Protein AF-A0A4Y1ZCK0-F1 (afdb_monomer)

pLDDT: mean 94.61, std 8.89, range [33.47, 98.81]

Foldseek 3Di:
DAAPDVQFDFDADPDDFPDVVLSVLLRVVRVVVSVVQVVVQVVQQVVQVVVVDPPFPDGWGKHWDKDWPDDPPQKTKIKIWIWTDNGDDGIFTDIAIWIARSHRSDTDFLCVLQVDPVLQVLQLVVVLVVLVVCVVVVNFVWPSVQRPGDDRHDWHWGDDPFAIWTWAAAPRTGHCVNGIDIHDDGCVSRPDPPD

Structure (mmCIF, N/CA/C/O backbone):
data_AF-A0A4Y1ZCK0-F1
#
_entry.id   AF-A0A4Y1ZCK0-F1
#
loop_
_atom_site.group_PDB
_atom_site.id
_atom_site.type_symbol
_atom_site.label_atom_id
_atom_site.label_alt_id
_atom_site.label_comp_id
_atom_site.label_asym_id
_atom_site.label_entity_id
_atom_site.label_seq_id
_atom_site.pdbx_PDB_ins_code
_atom_site.Cartn_x
_atom_site.Cartn_y
_atom_site.Cartn_z
_atom_site.occupancy
_atom_site.B_iso_or_equiv
_atom_site.auth_seq_id
_atom_site.auth_comp_id
_atom_site.auth_asym_id
_atom_site.auth_atom_id
_atom_site.pdbx_PDB_model_num
ATOM 1 N N . MET A 1 1 ? -10.866 10.833 -11.215 1.00 92.50 1 MET A N 1
ATOM 2 C CA . MET A 1 1 ? -9.424 10.632 -11.478 1.00 92.50 1 MET A CA 1
ATOM 3 C C . MET A 1 1 ? -8.838 11.905 -12.059 1.00 92.50 1 MET A C 1
ATOM 5 O O . MET A 1 1 ? -9.484 12.505 -12.908 1.00 92.50 1 MET A O 1
ATOM 9 N N . GLN A 1 2 ? -7.655 12.320 -11.611 1.00 94.88 2 GLN A N 1
ATOM 10 C CA . GLN A 1 2 ? -6.857 13.370 -12.248 1.00 94.88 2 GLN A CA 1
ATOM 11 C C . GLN A 1 2 ? -5.593 12.756 -12.852 1.00 94.88 2 GLN A C 1
ATOM 13 O O . GLN A 1 2 ? -5.026 11.818 -12.293 1.00 94.88 2 GLN A O 1
ATOM 18 N N . ARG A 1 3 ? -5.172 13.275 -14.007 1.00 96.88 3 ARG A N 1
ATOM 19 C CA . ARG A 1 3 ? -3.957 12.847 -14.706 1.00 96.88 3 ARG A CA 1
ATOM 20 C C . ARG A 1 3 ? -2.849 13.856 -14.452 1.00 96.88 3 ARG A C 1
ATOM 22 O O . ARG A 1 3 ? -3.061 15.044 -14.677 1.00 96.88 3 ARG A O 1
ATOM 29 N N . LEU A 1 4 ? -1.690 13.377 -14.006 1.00 96.00 4 LEU A N 1
ATOM 30 C CA . LEU A 1 4 ? -0.503 14.210 -13.811 1.00 96.00 4 LEU A CA 1
ATOM 31 C C . LEU A 1 4 ? 0.441 14.130 -15.020 1.00 96.00 4 LEU A C 1
ATOM 33 O O . LEU A 1 4 ? 1.003 15.142 -15.431 1.00 96.00 4 LEU A O 1
ATOM 37 N N . SER A 1 5 ? 0.574 12.941 -15.609 1.00 96.12 5 SER A N 1
ATOM 38 C CA . SER A 1 5 ? 1.283 12.679 -16.868 1.00 96.12 5 SER A CA 1
ATOM 39 C C . SER A 1 5 ? 0.794 11.362 -17.487 1.00 96.12 5 SER A C 1
ATOM 41 O O . SER A 1 5 ? -0.153 10.734 -17.000 1.00 96.12 5 SER A O 1
ATOM 43 N N . GLU A 1 6 ? 1.389 10.939 -18.601 1.00 94.75 6 GLU A N 1
ATOM 44 C CA . GLU A 1 6 ? 1.179 9.584 -19.116 1.00 94.75 6 GLU A CA 1
ATOM 45 C C . GLU A 1 6 ? 1.573 8.539 -18.058 1.00 94.75 6 GLU A C 1
ATOM 47 O O . GLU A 1 6 ? 2.522 8.761 -17.314 1.00 94.75 6 GLU A O 1
ATOM 52 N N . GLY A 1 7 ? 0.772 7.475 -17.914 1.00 95.25 7 GLY A N 1
ATOM 53 C CA . GLY A 1 7 ? 0.971 6.430 -16.898 1.00 95.25 7 GLY A CA 1
ATOM 54 C C . GLY A 1 7 ? 0.803 6.847 -15.427 1.00 95.25 7 GLY A C 1
ATOM 55 O O . GLY A 1 7 ? 0.930 6.006 -14.543 1.00 95.25 7 GLY A O 1
ATOM 56 N N . ILE A 1 8 ? 0.500 8.121 -15.135 1.00 97.94 8 ILE A N 1
ATOM 57 C CA . ILE A 1 8 ? 0.467 8.642 -13.759 1.00 97.94 8 ILE A CA 1
ATOM 58 C C . ILE A 1 8 ? -0.838 9.393 -13.506 1.00 97.94 8 ILE A C 1
ATOM 60 O O . ILE A 1 8 ? -1.060 10.519 -13.973 1.00 97.94 8 ILE A O 1
ATOM 64 N N . THR A 1 9 ? -1.711 8.761 -12.724 1.00 97.94 9 THR A N 1
ATOM 65 C CA . THR A 1 9 ? -2.999 9.318 -12.302 1.00 97.94 9 THR A CA 1
ATOM 66 C C . THR A 1 9 ? -3.177 9.191 -10.795 1.00 97.94 9 THR A C 1
ATOM 68 O O . THR A 1 9 ? -2.500 8.403 -10.144 1.00 97.94 9 THR A O 1
ATOM 71 N N . TYR A 1 10 ? -4.088 9.974 -10.224 1.00 97.94 10 TYR A N 1
ATOM 72 C CA . TYR A 1 10 ? -4.472 9.854 -8.819 1.00 97.94 10 TYR A CA 1
ATOM 73 C C . TYR A 1 10 ? -5.969 10.140 -8.623 1.00 97.94 10 TYR A C 1
ATOM 75 O O . TYR A 1 10 ? -6.583 10.880 -9.408 1.00 97.94 10 TYR A O 1
ATOM 83 N N . PRO A 1 11 ? -6.603 9.537 -7.604 1.00 97.19 11 PRO A N 1
ATOM 84 C CA . PRO A 1 11 ? -7.990 9.802 -7.275 1.00 97.19 11 PRO A CA 1
ATOM 85 C C . PRO A 1 11 ? -8.130 11.162 -6.596 1.00 97.19 11 PRO A C 1
ATOM 87 O O . PRO A 1 11 ? -7.219 11.655 -5.936 1.00 97.19 11 PRO A O 1
ATOM 90 N N . VAL A 1 12 ? -9.305 11.760 -6.768 1.00 97.00 12 VAL A N 1
ATOM 91 C CA . VAL A 1 12 ? -9.684 13.017 -6.124 1.00 97.00 12 VAL A CA 1
ATOM 92 C C . VAL A 1 12 ? -11.084 12.844 -5.573 1.00 97.00 12 VAL A C 1
ATOM 94 O O . VAL A 1 12 ? -11.997 12.474 -6.311 1.00 97.00 12 VAL A O 1
ATOM 97 N N . ILE A 1 13 ? -11.232 13.105 -4.283 1.00 95.25 13 ILE A N 1
ATOM 98 C CA . ILE A 1 13 ? -12.511 13.156 -3.590 1.00 95.25 13 ILE A CA 1
ATOM 99 C C . ILE A 1 13 ? -13.210 14.442 -4.021 1.00 95.25 13 ILE A C 1
ATOM 101 O O . ILE A 1 13 ? -12.674 15.532 -3.821 1.00 95.25 13 ILE A O 1
ATOM 105 N N . GLN A 1 14 ? -14.380 14.295 -4.643 1.00 92.56 14 GLN A N 1
ATOM 106 C CA . GLN A 1 14 ? -15.207 15.403 -5.138 1.00 92.56 14 GLN A CA 1
ATOM 107 C C . GLN A 1 14 ? -16.501 15.584 -4.332 1.00 92.56 14 GLN A C 1
ATOM 109 O O . GLN A 1 14 ? -17.168 16.604 -4.470 1.00 92.56 14 GLN A O 1
ATOM 114 N N . SER A 1 15 ? -16.877 14.592 -3.523 1.00 91.38 15 SER A N 1
ATOM 115 C CA . SER A 1 15 ? -18.106 14.571 -2.728 1.00 91.38 15 SER A CA 1
ATOM 116 C C . SER A 1 15 ? -18.005 13.527 -1.607 1.00 91.38 15 SER A C 1
ATOM 118 O O . SER A 1 15 ? -17.048 12.752 -1.558 1.00 91.38 15 SER A O 1
ATOM 120 N N . GLY A 1 16 ? -18.986 13.507 -0.698 1.00 88.38 16 GLY A N 1
ATOM 121 C CA . GLY A 1 16 ? -19.077 12.520 0.390 1.00 88.38 16 GLY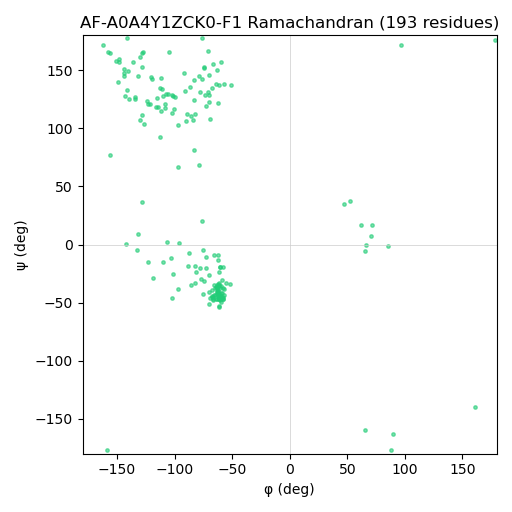 A CA 1
ATOM 122 C C . GLY A 1 16 ? -18.274 12.859 1.653 1.00 88.38 16 GLY A C 1
ATOM 123 O O . GLY A 1 16 ? -18.338 12.112 2.623 1.00 88.38 16 GLY A O 1
ATOM 124 N N . ILE A 1 17 ? -17.556 13.985 1.660 1.00 92.31 17 ILE A N 1
ATOM 125 C CA . ILE A 1 17 ? -16.939 14.584 2.848 1.00 92.31 17 ILE A CA 1
ATOM 126 C C . ILE A 1 17 ? -17.481 16.010 2.960 1.00 92.31 17 ILE A C 1
ATOM 128 O O . ILE A 1 17 ? -17.337 16.784 2.018 1.00 92.31 17 ILE A O 1
ATOM 132 N N . GLU A 1 18 ? -18.133 16.334 4.079 1.00 89.88 18 GLU A N 1
ATOM 133 C CA . GLU A 1 18 ? -18.758 17.650 4.294 1.00 89.88 18 GLU A CA 1
ATOM 134 C C . GLU A 1 18 ? -17.719 18.763 4.480 1.00 89.88 18 GLU A C 1
ATOM 136 O O . GLU A 1 18 ? -17.868 19.856 3.936 1.00 89.88 18 GLU A O 1
ATOM 141 N N . ASP A 1 19 ? -16.644 18.478 5.221 1.00 94.75 19 ASP A N 1
ATOM 142 C CA . ASP A 1 19 ? -15.548 19.421 5.423 1.00 94.75 19 ASP A CA 1
ATOM 143 C C . ASP A 1 19 ? -14.551 19.360 4.257 1.00 94.75 19 ASP A C 1
ATOM 145 O O . ASP A 1 19 ? -13.746 18.429 4.119 1.00 94.75 19 ASP A O 1
ATOM 149 N N . GLN A 1 20 ? -14.571 20.402 3.427 1.00 95.00 20 GLN A N 1
ATOM 150 C CA . GLN A 1 20 ? -13.677 20.522 2.280 1.00 95.00 20 GLN A CA 1
ATOM 151 C C . GLN A 1 20 ? -12.192 20.506 2.678 1.00 95.00 20 GLN A C 1
ATOM 153 O O . GLN A 1 20 ? -11.367 20.001 1.917 1.00 95.00 20 GLN A O 1
ATOM 158 N N . GLN A 1 21 ? -11.819 20.989 3.868 1.00 96.75 21 GLN A N 1
ATOM 159 C CA . GLN A 1 21 ? -10.423 20.970 4.316 1.00 96.75 21 GLN A CA 1
ATOM 160 C C . GLN A 1 21 ? -9.916 19.540 4.519 1.00 96.75 21 GLN A C 1
ATOM 162 O O . GLN A 1 21 ? -8.754 19.245 4.214 1.00 96.75 21 GLN A O 1
ATOM 167 N N . ILE A 1 22 ? -10.793 18.646 4.983 1.00 97.38 22 ILE A N 1
ATOM 168 C CA . ILE A 1 22 ? -10.505 17.219 5.146 1.00 97.38 22 ILE A CA 1
ATOM 169 C C . ILE A 1 22 ? -10.362 16.548 3.781 1.00 97.38 22 ILE A C 1
ATOM 171 O O . ILE A 1 22 ? -9.382 15.832 3.549 1.00 97.38 22 ILE A O 1
ATOM 175 N N . ALA A 1 23 ? -11.287 16.819 2.854 1.00 97.44 23 ALA A N 1
ATOM 176 C CA . ALA A 1 23 ? -11.195 16.316 1.485 1.00 97.44 23 ALA A CA 1
ATOM 177 C C . ALA A 1 23 ? -9.885 16.769 0.816 1.00 97.44 23 ALA A C 1
ATOM 179 O O . ALA A 1 23 ? -9.144 15.951 0.265 1.00 97.44 23 ALA A O 1
ATOM 180 N N . ASP A 1 24 ? -9.538 18.050 0.942 1.00 97.69 24 ASP A N 1
ATOM 181 C CA . ASP A 1 24 ? -8.306 18.617 0.398 1.00 97.69 24 ASP A CA 1
ATOM 182 C C . ASP A 1 24 ? -7.057 18.013 1.051 1.00 97.69 24 ASP A C 1
ATOM 184 O O . ASP A 1 24 ? -6.052 17.784 0.375 1.00 97.69 24 ASP A O 1
ATOM 188 N N . GLN A 1 25 ? -7.091 17.721 2.354 1.00 97.94 25 GLN A N 1
ATOM 189 C CA . GLN A 1 25 ? -6.002 17.034 3.049 1.00 97.94 25 GLN A CA 1
ATOM 190 C C . GLN A 1 25 ? -5.743 15.644 2.471 1.00 97.94 25 GLN A C 1
ATOM 192 O O . GLN A 1 25 ? -4.587 15.321 2.185 1.00 97.94 25 GLN A O 1
ATOM 197 N N . ILE A 1 26 ? -6.788 14.841 2.276 1.00 98.44 26 ILE A N 1
ATOM 198 C CA . ILE A 1 26 ? -6.660 13.494 1.711 1.00 98.44 26 ILE A CA 1
ATOM 199 C C . ILE A 1 26 ? -6.196 13.578 0.247 1.00 98.44 26 ILE A C 1
ATOM 201 O O . ILE A 1 26 ? -5.223 12.924 -0.133 1.00 98.44 26 ILE A O 1
ATOM 205 N N . ASN A 1 27 ? -6.795 14.468 -0.549 1.00 98.38 27 ASN A N 1
ATOM 206 C CA . ASN A 1 27 ? -6.414 14.701 -1.945 1.00 98.38 27 ASN A CA 1
ATOM 207 C C . ASN A 1 27 ? -4.942 15.119 -2.089 1.00 98.38 27 ASN A C 1
ATOM 209 O O . ASN A 1 27 ? -4.257 14.676 -3.014 1.00 98.38 27 ASN A O 1
ATOM 213 N N . ARG A 1 28 ? -4.410 15.922 -1.155 1.00 98.44 28 ARG A N 1
ATOM 214 C CA . ARG A 1 28 ? -2.980 16.273 -1.122 1.00 98.44 28 ARG A CA 1
ATOM 215 C C . ARG A 1 28 ? -2.082 15.052 -0.928 1.00 98.44 28 ARG A C 1
ATOM 217 O O . ARG A 1 28 ? -0.985 15.045 -1.478 1.00 98.44 28 ARG A O 1
ATOM 224 N N . VAL A 1 29 ? -2.503 14.038 -0.169 1.00 98.69 29 VAL A N 1
ATOM 225 C CA . VAL A 1 29 ? -1.718 12.801 -0.002 1.00 98.69 29 VAL A CA 1
ATOM 226 C C . VAL A 1 29 ? -1.646 12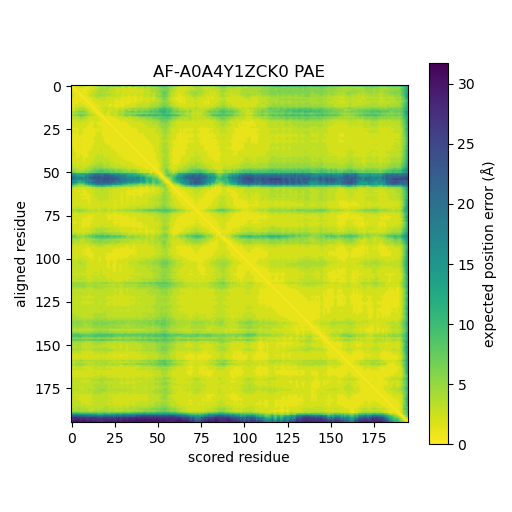.032 -1.319 1.00 98.69 29 VAL A C 1
ATOM 228 O O . VAL A 1 29 ? -0.551 11.669 -1.744 1.00 98.69 29 VAL A O 1
ATOM 231 N N . PHE A 1 30 ? -2.781 11.858 -1.998 1.00 98.69 30 PHE A N 1
ATOM 232 C CA . PHE A 1 30 ? -2.859 11.168 -3.290 1.00 98.69 30 PHE A CA 1
ATOM 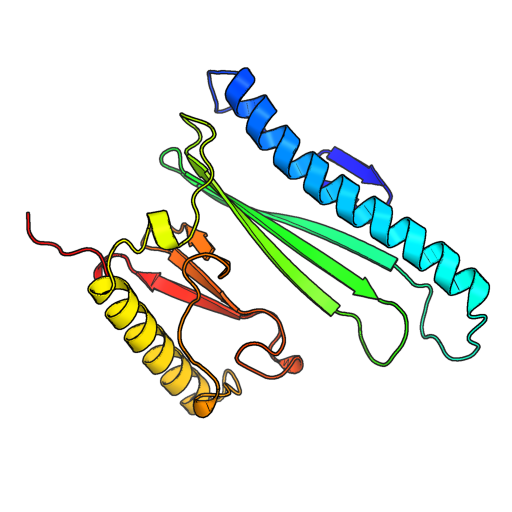233 C C . PHE A 1 30 ? -2.047 11.871 -4.374 1.00 98.69 30 PHE A C 1
ATOM 235 O O . PHE A 1 30 ? -1.262 11.242 -5.083 1.00 98.69 30 PHE A O 1
ATOM 242 N N . ARG A 1 31 ? -2.168 13.197 -4.449 1.00 98.62 31 ARG A N 1
ATOM 243 C CA . ARG A 1 31 ? -1.383 14.007 -5.376 1.00 98.62 31 ARG A CA 1
ATOM 244 C C . ARG A 1 31 ? 0.118 13.891 -5.106 1.00 98.62 31 ARG A C 1
ATOM 246 O O . ARG A 1 31 ? 0.874 13.665 -6.043 1.00 98.62 31 ARG A O 1
ATOM 253 N N . LYS A 1 32 ? 0.552 13.993 -3.844 1.00 98.75 32 LYS A N 1
ATOM 254 C CA . LYS A 1 32 ? 1.974 13.866 -3.474 1.00 98.75 32 LYS A CA 1
ATOM 255 C C . LYS A 1 32 ? 2.554 12.499 -3.825 1.00 98.75 32 LYS A C 1
ATOM 257 O O . LYS A 1 32 ? 3.721 12.419 -4.196 1.00 98.75 32 LYS A O 1
ATOM 262 N N . HIS A 1 33 ? 1.762 11.435 -3.698 1.00 98.75 33 HIS A N 1
ATOM 263 C CA . HIS A 1 33 ? 2.170 10.106 -4.137 1.00 98.75 33 HIS A CA 1
ATOM 264 C C . HIS A 1 33 ? 2.441 10.097 -5.652 1.00 98.75 33 HIS A C 1
ATOM 266 O O . HIS A 1 33 ? 3.553 9.787 -6.071 1.00 98.75 33 HIS A O 1
ATOM 272 N N . ALA A 1 34 ? 1.481 10.550 -6.465 1.00 98.62 34 ALA A N 1
ATOM 273 C CA . ALA A 1 34 ? 1.649 10.633 -7.918 1.00 98.62 34 ALA A CA 1
ATOM 274 C C . ALA A 1 34 ? 2.799 11.564 -8.352 1.00 98.62 34 ALA A C 1
ATOM 276 O O . ALA A 1 34 ? 3.525 11.254 -9.293 1.00 98.62 34 ALA A O 1
ATOM 277 N N . GLU A 1 35 ? 3.014 12.684 -7.655 1.00 98.69 35 GLU A N 1
ATOM 278 C CA . GLU A 1 35 ? 4.152 13.585 -7.897 1.00 98.69 35 GLU A CA 1
ATOM 279 C C . GLU A 1 35 ? 5.500 12.902 -7.626 1.00 98.69 35 GLU A C 1
ATOM 281 O O . GLU A 1 35 ? 6.458 13.129 -8.366 1.00 98.69 35 GLU A O 1
ATOM 286 N N . LYS A 1 36 ? 5.579 12.036 -6.606 1.00 98.69 36 LYS A N 1
ATOM 287 C CA . LYS A 1 36 ? 6.782 11.241 -6.328 1.00 98.69 36 LYS A CA 1
ATOM 288 C C . LYS A 1 36 ? 7.072 10.270 -7.473 1.00 98.69 36 LYS A C 1
ATOM 290 O O . LYS A 1 36 ? 8.206 10.233 -7.938 1.00 98.69 36 LYS A O 1
ATOM 295 N N . VAL A 1 37 ? 6.061 9.543 -7.948 1.00 98.56 37 VAL A N 1
ATOM 296 C CA . VAL A 1 37 ? 6.210 8.604 -9.073 1.00 98.56 37 VAL A CA 1
ATOM 297 C C . VAL A 1 37 ? 6.618 9.344 -10.346 1.00 98.56 37 VAL A C 1
ATOM 299 O O . VAL A 1 37 ? 7.546 8.916 -11.024 1.00 98.56 37 VAL A O 1
ATOM 302 N N . LYS A 1 38 ? 6.029 10.517 -10.619 1.00 98.44 38 LYS A N 1
ATOM 303 C CA . LYS A 1 38 ? 6.417 11.361 -11.763 1.00 98.44 38 LYS A CA 1
ATOM 304 C C . LYS A 1 38 ? 7.881 11.772 -11.710 1.00 98.44 38 LYS A C 1
ATOM 306 O O . LYS A 1 38 ? 8.559 11.745 -12.730 1.00 98.44 38 LYS A O 1
ATOM 311 N N . LYS A 1 39 ? 8.376 12.140 -10.528 1.00 98.44 39 LYS A N 1
ATOM 312 C CA . LYS A 1 39 ? 9.790 12.471 -10.354 1.00 98.44 39 LYS A CA 1
ATOM 313 C C . LYS A 1 39 ? 10.686 11.266 -10.666 1.00 98.44 39 LYS A C 1
ATOM 315 O O . LYS A 1 39 ? 11.680 11.425 -11.366 1.00 98.44 39 LYS A O 1
ATOM 320 N N . THR A 1 40 ? 10.324 10.078 -10.184 1.00 98.25 40 THR A N 1
ATOM 321 C CA . THR A 1 40 ? 11.060 8.838 -10.476 1.00 98.25 40 THR A CA 1
ATOM 322 C C . THR A 1 40 ? 11.038 8.493 -11.968 1.00 98.25 40 THR A C 1
ATOM 324 O O . THR A 1 40 ? 12.074 8.146 -12.523 1.00 98.25 40 THR A O 1
ATOM 327 N N . ASP A 1 41 ? 9.904 8.664 -12.647 1.00 98.12 41 ASP A N 1
ATOM 328 C CA . ASP A 1 41 ? 9.786 8.453 -14.096 1.00 98.12 41 ASP A CA 1
ATOM 329 C C . ASP A 1 41 ? 10.707 9.391 -14.898 1.00 98.12 41 ASP A C 1
ATOM 331 O O . ASP A 1 41 ? 11.415 8.965 -15.811 1.00 98.12 41 ASP A O 1
ATOM 335 N N . GLU A 1 42 ? 10.767 10.671 -14.518 1.00 97.38 42 GLU A N 1
ATOM 336 C CA . GLU A 1 42 ? 11.686 11.647 -15.117 1.00 97.38 42 GLU A CA 1
ATOM 337 C C . GLU A 1 42 ? 13.164 11.285 -14.883 1.00 97.38 42 GLU A C 1
ATOM 339 O O . GLU A 1 42 ? 13.999 11.494 -15.767 1.00 97.38 42 GLU A O 1
ATOM 344 N N . GLU A 1 43 ? 13.505 10.752 -13.707 1.00 97.19 43 GLU A N 1
ATOM 345 C CA . GLU A 1 43 ? 14.853 10.265 -13.384 1.00 97.19 43 GLU A CA 1
ATOM 346 C C . GLU A 1 43 ? 15.219 9.041 -14.241 1.00 97.19 43 GLU A C 1
ATOM 348 O O . GLU A 1 43 ? 16.307 8.992 -14.817 1.00 97.19 43 GLU A O 1
ATOM 353 N N . TYR A 1 44 ? 14.296 8.094 -14.405 1.00 95.75 44 TYR A N 1
ATOM 354 C CA . TYR A 1 44 ? 14.499 6.892 -15.212 1.00 95.75 44 TYR A CA 1
ATOM 355 C C . TYR A 1 44 ? 14.632 7.181 -16.703 1.00 95.75 44 TYR A C 1
ATOM 357 O O . TYR A 1 44 ? 15.502 6.606 -17.355 1.00 95.75 44 TYR A O 1
ATOM 365 N N . LYS A 1 45 ? 13.852 8.116 -17.246 1.00 93.81 45 LYS A N 1
ATOM 366 C CA . LYS A 1 45 ? 13.987 8.538 -18.648 1.00 93.81 45 LYS A CA 1
ATOM 367 C C . LYS A 1 45 ? 15.365 9.134 -18.939 1.00 93.81 45 LYS A C 1
ATOM 369 O O . LYS A 1 45 ? 15.986 8.766 -19.930 1.00 93.81 45 LYS A O 1
ATOM 374 N N . LYS A 1 46 ? 15.890 9.970 -18.035 1.00 94.25 46 LYS A N 1
ATOM 375 C CA . LYS A 1 46 ? 17.262 10.503 -18.142 1.00 94.25 46 LYS A CA 1
ATOM 376 C C . LYS A 1 46 ? 18.317 9.402 -18.057 1.00 94.25 46 LYS A C 1
ATOM 378 O O . LYS A 1 46 ? 19.298 9.440 -18.792 1.00 94.25 46 LYS A O 1
ATOM 383 N N . GLN A 1 47 ? 18.118 8.426 -17.170 1.00 92.50 47 GLN A N 1
ATOM 384 C CA . GLN A 1 47 ? 19.024 7.285 -17.055 1.00 92.50 47 GLN A CA 1
ATOM 385 C C . GLN A 1 47 ? 19.037 6.451 -18.343 1.00 92.50 47 GLN A C 1
ATOM 387 O O . GLN A 1 47 ? 20.105 6.089 -18.822 1.00 92.50 47 GLN A O 1
ATOM 392 N N . TYR A 1 48 ? 17.872 6.200 -18.942 1.00 91.38 48 TYR A N 1
ATOM 393 C CA . TYR A 1 48 ? 17.757 5.440 -20.186 1.00 91.38 48 TYR A CA 1
ATOM 394 C C . TYR A 1 48 ? 18.528 6.086 -21.349 1.00 91.38 48 TYR A C 1
ATOM 396 O O . TYR A 1 48 ? 19.229 5.396 -22.089 1.00 91.38 48 TYR A O 1
ATOM 404 N N . GLU A 1 49 ? 18.451 7.415 -21.481 1.00 89.38 49 GLU A N 1
ATOM 405 C CA . GLU A 1 49 ? 19.228 8.176 -22.473 1.00 89.38 49 GLU A CA 1
ATOM 406 C C . GLU A 1 49 ? 20.746 8.044 -22.255 1.00 89.38 49 GLU A C 1
ATOM 408 O O . GLU A 1 49 ? 21.513 8.013 -23.220 1.00 89.38 49 GLU A O 1
ATOM 413 N N . HIS A 1 50 ? 21.183 7.953 -20.994 1.00 88.75 50 HIS A N 1
ATOM 414 C CA . HIS A 1 50 ? 22.590 7.784 -20.634 1.00 88.75 50 HIS A CA 1
ATOM 415 C C . HIS A 1 50 ? 23.103 6.359 -20.879 1.00 88.75 50 HIS A C 1
ATOM 417 O O . HIS A 1 50 ? 24.205 6.195 -21.400 1.00 88.75 50 HIS A O 1
ATOM 423 N N . ASP A 1 51 ? 22.315 5.342 -20.526 1.00 87.81 51 ASP A N 1
ATOM 424 C CA . ASP A 1 51 ? 22.757 3.945 -20.527 1.00 87.81 51 ASP A CA 1
ATOM 425 C C . ASP A 1 51 ? 22.981 3.377 -21.940 1.00 87.81 51 ASP A C 1
ATOM 427 O O . ASP A 1 51 ? 23.773 2.450 -22.104 1.00 87.81 51 ASP A O 1
ATOM 431 N N . GLN A 1 52 ? 22.292 3.910 -22.961 1.00 76.69 52 GLN A N 1
ATOM 432 C CA . GLN A 1 52 ? 22.416 3.508 -24.376 1.00 76.69 52 GLN A CA 1
ATOM 433 C C . GLN A 1 52 ? 22.385 1.979 -24.607 1.00 76.69 52 GLN A C 1
ATOM 435 O O . GLN A 1 52 ? 23.067 1.445 -25.486 1.00 76.69 52 GLN A O 1
ATOM 440 N N . LEU A 1 53 ? 21.600 1.244 -23.811 1.00 73.69 53 LEU A N 1
ATOM 441 C CA . LEU A 1 53 ? 21.564 -0.218 -23.865 1.00 73.69 53 LEU A CA 1
ATOM 442 C C . LEU A 1 53 ? 20.904 -0.716 -25.153 1.00 73.69 53 LEU 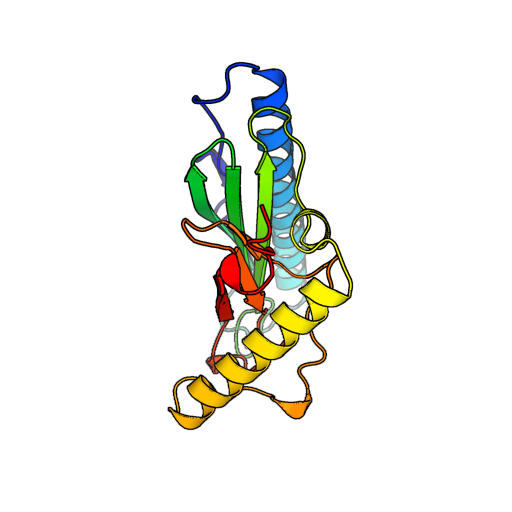A C 1
ATOM 444 O O . LEU A 1 53 ? 19.729 -0.463 -25.408 1.00 73.69 53 LEU A O 1
ATOM 448 N N . ILE A 1 54 ? 21.641 -1.527 -25.913 1.00 66.19 54 ILE A N 1
ATOM 449 C CA . ILE A 1 54 ? 21.158 -2.188 -27.138 1.00 66.19 54 ILE A CA 1
ATOM 450 C C . ILE A 1 54 ? 20.178 -3.338 -26.811 1.00 66.19 54 ILE A C 1
ATOM 452 O O . ILE A 1 54 ? 19.397 -3.755 -27.662 1.00 66.19 54 ILE A O 1
ATOM 456 N N . SER A 1 55 ? 20.201 -3.859 -25.578 1.00 66.69 55 SER A N 1
ATOM 457 C CA . SER A 1 55 ? 19.480 -5.071 -25.157 1.00 66.69 55 SER A CA 1
ATOM 458 C C . SER A 1 55 ? 18.253 -4.833 -24.268 1.00 66.69 55 SER A C 1
ATOM 460 O O . SER A 1 55 ? 17.635 -5.802 -23.824 1.00 66.69 55 SER A O 1
ATOM 462 N N . ALA A 1 56 ? 17.883 -3.584 -23.975 1.00 65.56 56 ALA A N 1
ATOM 463 C CA . ALA A 1 56 ? 16.685 -3.316 -23.184 1.00 65.56 56 ALA A CA 1
ATOM 464 C C . ALA A 1 56 ? 15.421 -3.623 -24.006 1.00 65.56 56 ALA A C 1
ATOM 466 O O . ALA A 1 56 ? 15.274 -3.143 -25.127 1.00 65.56 56 ALA A O 1
ATOM 467 N N . ALA A 1 57 ? 14.476 -4.378 -23.434 1.00 69.94 57 ALA A N 1
ATOM 468 C CA . ALA A 1 57 ? 13.211 -4.718 -24.101 1.00 69.94 57 ALA A CA 1
ATOM 469 C C . ALA A 1 57 ? 12.285 -3.505 -24.362 1.00 69.94 57 ALA A C 1
ATOM 471 O O . ALA A 1 57 ? 11.280 -3.633 -25.057 1.00 69.94 57 ALA A O 1
ATOM 472 N N . GLY A 1 58 ? 12.611 -2.333 -23.808 1.00 80.00 58 GLY A N 1
ATOM 473 C CA . GLY A 1 58 ? 11.846 -1.095 -23.931 1.00 80.00 58 GLY A CA 1
ATOM 474 C C . GLY A 1 58 ? 12.483 0.049 -23.132 1.00 80.00 58 GLY A C 1
ATOM 475 O O . GLY A 1 58 ? 13.480 -0.181 -22.436 1.00 80.00 58 GLY A O 1
ATOM 476 N N . PRO A 1 59 ? 11.933 1.272 -23.228 1.00 88.38 59 PRO A N 1
ATOM 477 C CA . PRO A 1 59 ? 12.401 2.417 -22.453 1.00 88.38 59 PRO A CA 1
ATOM 478 C C . PRO A 1 59 ? 12.135 2.223 -20.960 1.00 88.38 59 PRO A C 1
ATOM 480 O O . PRO A 1 59 ? 11.211 1.505 -20.572 1.00 88.38 59 PRO A O 1
ATOM 483 N N . TYR A 1 60 ? 12.926 2.889 -20.120 1.00 94.06 60 TYR A N 1
ATOM 484 C CA . TYR A 1 60 ? 12.650 2.903 -18.687 1.00 94.06 60 TYR A CA 1
ATOM 485 C C . TYR A 1 60 ? 11.397 3.734 -18.388 1.00 94.06 60 TYR A C 1
ATOM 487 O O . TYR A 1 60 ? 11.143 4.741 -19.055 1.00 94.06 60 TYR A O 1
ATOM 495 N N . TYR A 1 61 ? 10.629 3.328 -17.379 1.00 96.19 61 TYR A N 1
ATOM 496 C CA . TYR A 1 61 ? 9.425 4.038 -16.950 1.00 96.19 61 TYR A CA 1
ATOM 497 C C . TYR A 1 61 ? 9.141 3.840 -15.461 1.00 96.19 61 TYR A C 1
ATOM 499 O O . TYR A 1 61 ? 9.562 2.848 -14.857 1.00 96.19 61 TYR A O 1
ATOM 507 N N . ALA A 1 62 ? 8.374 4.766 -14.888 1.00 98.25 62 ALA A N 1
ATOM 508 C CA . ALA A 1 62 ? 7.670 4.564 -13.627 1.00 98.25 62 ALA A CA 1
ATOM 509 C C . ALA A 1 62 ? 6.224 5.073 -13.731 1.00 98.25 62 ALA A C 1
ATOM 511 O O . ALA A 1 62 ? 5.972 6.218 -14.101 1.00 98.25 62 ALA A O 1
ATOM 512 N N . HIS A 1 63 ? 5.266 4.223 -13.385 1.00 98.25 63 HIS A N 1
ATOM 513 C CA . HIS A 1 63 ? 3.831 4.478 -13.457 1.00 98.25 63 HIS A CA 1
ATOM 514 C C . HIS A 1 63 ? 3.167 4.187 -12.111 1.00 98.25 63 HIS A C 1
ATOM 516 O O . HIS A 1 63 ? 3.758 3.557 -11.238 1.00 98.25 63 HIS A O 1
ATOM 522 N N . THR A 1 64 ? 1.927 4.646 -11.939 1.00 98.44 64 THR A N 1
ATOM 523 C CA . THR A 1 64 ? 1.125 4.301 -10.759 1.00 98.44 64 THR A CA 1
ATOM 524 C C . THR A 1 64 ? -0.331 4.071 -11.134 1.00 98.44 64 THR A C 1
ATOM 526 O O . THR A 1 64 ? -0.944 4.862 -11.866 1.00 98.44 64 THR A O 1
ATOM 529 N N . LEU A 1 65 ? -0.880 2.969 -10.631 1.00 97.38 65 LEU A N 1
ATOM 530 C CA . LEU A 1 65 ? -2.235 2.498 -10.877 1.00 97.38 65 LEU A CA 1
ATOM 531 C C . LEU A 1 65 ? -3.047 2.587 -9.581 1.00 97.38 65 LEU A C 1
ATOM 533 O O . LEU A 1 65 ? -3.032 1.667 -8.760 1.00 97.38 65 LEU A O 1
ATOM 537 N N . PRO A 1 66 ? -3.754 3.704 -9.359 1.00 98.00 66 PRO A N 1
ATOM 538 C CA . PRO A 1 66 ? -4.574 3.859 -8.173 1.00 98.00 66 PRO A CA 1
ATOM 539 C C . PRO A 1 66 ? -5.914 3.124 -8.278 1.00 98.00 66 PRO A C 1
ATOM 541 O O . PRO A 1 66 ? -6.571 3.129 -9.322 1.00 98.00 66 PRO A O 1
ATOM 544 N N . SER A 1 67 ? -6.390 2.595 -7.153 1.00 97.88 67 SER A N 1
ATOM 545 C CA . SER A 1 67 ? -7.718 1.993 -7.024 1.00 97.88 67 SER A CA 1
ATOM 546 C C . SER A 1 67 ? -8.336 2.277 -5.652 1.00 97.88 67 SER A C 1
ATOM 548 O O . SER A 1 67 ? -7.643 2.420 -4.646 1.00 97.88 67 SER A O 1
ATOM 550 N N . VAL A 1 68 ? -9.664 2.396 -5.596 1.00 97.88 68 VAL A N 1
ATOM 551 C CA . VAL A 1 68 ? -10.394 2.478 -4.322 1.00 97.88 68 VAL A CA 1
ATOM 552 C C . VAL A 1 68 ? -10.737 1.054 -3.902 1.00 97.88 68 VAL A C 1
ATOM 554 O O . VAL A 1 68 ? -11.549 0.407 -4.559 1.00 97.88 68 VAL A O 1
ATOM 557 N N . LEU A 1 69 ? -10.120 0.577 -2.822 1.00 98.00 69 LEU A N 1
ATOM 558 C CA . LEU A 1 69 ? -10.342 -0.770 -2.289 1.00 98.00 69 LEU A CA 1
ATOM 559 C C . LEU A 1 69 ? -11.543 -0.818 -1.339 1.00 98.00 69 LEU A C 1
ATOM 561 O O . LEU A 1 69 ? -12.278 -1.801 -1.310 1.00 98.00 69 LEU A O 1
ATOM 565 N N . PHE A 1 70 ? -11.766 0.256 -0.575 1.00 98.31 70 PHE A N 1
ATOM 566 C CA . PHE A 1 70 ? -12.858 0.340 0.393 1.00 98.31 70 PHE A CA 1
ATOM 567 C C . PHE A 1 70 ? -13.348 1.775 0.555 1.00 98.31 70 PHE A C 1
ATOM 569 O O . PHE A 1 70 ? -12.536 2.697 0.591 1.00 98.31 70 PHE A O 1
ATOM 576 N N . ASN A 1 71 ? -14.663 1.970 0.658 1.00 97.12 71 ASN A N 1
ATOM 577 C CA . ASN A 1 71 ? -15.283 3.277 0.889 1.00 97.12 71 ASN A CA 1
ATOM 578 C C . ASN A 1 71 ? -16.673 3.108 1.527 1.00 97.12 71 ASN A C 1
ATOM 580 O O . ASN A 1 71 ? -17.693 3.172 0.837 1.00 97.12 71 ASN A O 1
ATOM 584 N N . LYS A 1 72 ? -16.715 2.818 2.829 1.00 96.12 72 LYS A N 1
ATOM 585 C CA . LYS A 1 72 ? -17.949 2.656 3.618 1.00 96.12 72 LYS A CA 1
ATOM 586 C C . LYS A 1 72 ? -17.701 3.096 5.058 1.00 96.12 72 LYS A C 1
ATOM 588 O O . LYS A 1 72 ? -16.564 3.095 5.508 1.00 96.12 72 LYS A O 1
ATOM 593 N N . GLU A 1 73 ? -18.761 3.464 5.779 1.00 93.00 73 GLU A N 1
ATOM 594 C CA . GLU A 1 73 ? -18.708 3.745 7.230 1.00 93.00 73 GLU A CA 1
ATOM 595 C C . GLU A 1 73 ? -17.628 4.761 7.646 1.00 93.00 73 GLU A C 1
ATOM 597 O O . GLU A 1 73 ? -16.995 4.647 8.692 1.00 93.00 73 GLU A O 1
ATOM 602 N N . CYS A 1 74 ? -17.417 5.783 6.815 1.00 95.12 74 CYS A N 1
ATOM 603 C CA . CYS A 1 74 ? -16.361 6.784 6.993 1.00 95.12 74 CYS A CA 1
ATOM 604 C C . CYS A 1 74 ? -14.922 6.233 6.956 1.00 95.12 74 CYS A C 1
ATOM 606 O O . CYS A 1 74 ? -13.989 6.917 7.374 1.00 95.12 74 CYS A O 1
ATOM 608 N N . LEU A 1 75 ? -14.723 5.017 6.449 1.00 97.44 75 LEU A N 1
ATOM 609 C CA . LEU A 1 75 ? -13.419 4.423 6.193 1.00 97.44 75 LEU A CA 1
ATOM 610 C C . LEU A 1 75 ? -13.161 4.386 4.690 1.00 97.44 75 LEU A C 1
ATOM 612 O O . LEU A 1 75 ? -13.979 3.902 3.905 1.00 97.44 75 LEU A O 1
ATOM 616 N N . LEU A 1 76 ? -11.991 4.879 4.302 1.00 98.25 76 LEU A N 1
ATOM 617 C CA . LEU A 1 76 ? -11.532 4.909 2.920 1.00 98.25 76 LEU A CA 1
ATOM 618 C C . LEU A 1 76 ? -10.182 4.199 2.818 1.00 98.25 76 LEU A C 1
ATOM 620 O O . LEU A 1 76 ? -9.232 4.617 3.476 1.00 98.25 76 LEU A O 1
ATOM 624 N N . SER A 1 77 ? -10.083 3.185 1.961 1.00 98.75 77 SER A N 1
ATOM 625 C CA . SER A 1 77 ? -8.828 2.533 1.573 1.00 98.75 77 SER A CA 1
ATOM 626 C C . SER A 1 77 ? -8.568 2.784 0.093 1.00 98.75 77 SER A C 1
ATOM 628 O O . SER A 1 77 ? -9.357 2.375 -0.759 1.00 98.75 77 SER A O 1
ATOM 630 N N . VAL A 1 78 ? -7.457 3.448 -0.216 1.00 98.75 78 VAL A N 1
ATOM 631 C CA . VAL A 1 78 ? -7.012 3.716 -1.589 1.00 98.75 78 VAL A CA 1
ATOM 632 C C . VAL A 1 78 ? -5.638 3.105 -1.794 1.00 98.75 78 VAL A C 1
ATOM 634 O O . VAL A 1 78 ? -4.693 3.453 -1.084 1.00 98.75 78 VAL A O 1
ATOM 637 N N . SER A 1 79 ? -5.547 2.208 -2.764 1.00 98.69 79 SER A N 1
ATOM 638 C CA . SER A 1 79 ? -4.311 1.580 -3.206 1.00 98.69 79 SER A CA 1
ATOM 639 C C . SER A 1 79 ? -3.676 2.372 -4.344 1.00 98.69 79 SER A C 1
ATOM 641 O O . SER A 1 79 ? -4.382 2.995 -5.138 1.00 98.69 79 SER A O 1
ATOM 643 N N . PHE A 1 80 ? -2.349 2.350 -4.389 1.00 98.81 80 PHE A N 1
ATOM 644 C CA . PHE A 1 80 ? -1.508 2.760 -5.504 1.00 98.81 80 PHE A CA 1
ATOM 645 C C . PHE A 1 80 ? -0.539 1.615 -5.779 1.00 98.81 80 PHE A C 1
ATOM 647 O O . PHE A 1 80 ? 0.326 1.338 -4.945 1.00 98.81 80 PHE A O 1
ATOM 654 N N . VAL A 1 81 ? -0.702 0.947 -6.920 1.00 98.69 81 VAL A N 1
ATOM 655 C CA . VAL A 1 81 ? 0.280 -0.021 -7.414 1.00 98.69 81 VAL A CA 1
ATOM 656 C C . VAL A 1 81 ? 1.262 0.735 -8.296 1.00 98.69 81 VAL A C 1
ATOM 658 O O . VAL A 1 81 ? 0.920 1.151 -9.403 1.00 98.69 81 VAL A O 1
ATOM 661 N N . ASP A 1 82 ? 2.462 0.951 -7.774 1.00 98.56 82 ASP A N 1
ATOM 662 C CA . ASP A 1 82 ? 3.559 1.578 -8.494 1.00 98.56 82 ASP A CA 1
ATOM 663 C C . ASP A 1 82 ? 4.267 0.524 -9.333 1.00 98.56 82 ASP A C 1
ATOM 665 O O . ASP A 1 82 ? 4.730 -0.483 -8.801 1.00 98.56 82 ASP A O 1
ATOM 669 N N . GLU A 1 83 ? 4.367 0.770 -10.634 1.00 97.69 83 GLU A N 1
ATOM 670 C CA . GLU A 1 83 ? 5.043 -0.109 -11.582 1.00 97.69 83 GLU A CA 1
ATOM 671 C C . GLU A 1 83 ? 6.285 0.595 -12.108 1.00 97.69 83 GLU A C 1
ATOM 673 O O . GLU A 1 83 ? 6.234 1.764 -12.492 1.00 97.69 83 GLU A O 1
ATOM 678 N N . SER A 1 84 ? 7.409 -0.105 -12.163 1.00 96.88 84 SER A N 1
ATOM 679 C CA . SER A 1 84 ? 8.645 0.458 -12.699 1.00 96.88 84 SER A CA 1
ATOM 680 C C . SER A 1 84 ? 9.416 -0.550 -13.524 1.00 96.88 84 SER A C 1
ATOM 682 O O . SER A 1 84 ? 9.389 -1.750 -13.263 1.00 96.88 84 SER A O 1
ATOM 684 N N . TYR A 1 85 ? 10.135 -0.055 -14.520 1.00 95.31 85 TYR A N 1
ATOM 685 C CA . TYR A 1 85 ? 11.043 -0.857 -15.320 1.00 95.31 85 TYR A CA 1
ATOM 686 C C . TYR A 1 85 ? 12.267 -0.021 -15.657 1.00 95.31 85 TYR A C 1
ATOM 688 O O . TYR A 1 85 ? 12.152 1.086 -16.179 1.00 95.31 85 TYR A O 1
ATOM 696 N N . THR A 1 86 ? 13.440 -0.568 -15.369 1.00 93.31 86 THR A N 1
ATOM 697 C CA . THR A 1 86 ? 14.735 0.060 -15.653 1.00 93.31 86 THR A CA 1
ATOM 698 C C . THR A 1 86 ? 15.638 -0.910 -16.411 1.00 93.31 86 THR A C 1
ATOM 700 O O . THR A 1 86 ? 16.836 -0.991 -16.152 1.00 93.31 86 THR A O 1
ATOM 703 N N . GLY A 1 87 ? 15.050 -1.711 -17.307 1.00 89.12 87 GLY A N 1
ATOM 704 C CA . GLY A 1 87 ? 15.738 -2.818 -17.971 1.00 89.12 87 GLY A CA 1
ATOM 705 C C . GLY A 1 87 ? 15.661 -4.136 -17.190 1.00 89.12 87 GLY A C 1
ATOM 706 O O . GLY A 1 87 ? 15.022 -4.229 -16.144 1.00 89.12 87 GLY A O 1
ATOM 707 N N . GLY A 1 88 ? 16.323 -5.173 -17.709 1.00 87.19 88 GLY A N 1
ATOM 708 C CA . GLY A 1 88 ? 16.332 -6.512 -17.113 1.00 87.19 88 GLY A CA 1
ATOM 709 C C . GLY A 1 88 ? 15.204 -7.420 -17.613 1.00 87.19 88 GLY A C 1
ATOM 710 O O . GLY A 1 88 ? 14.619 -7.184 -18.666 1.00 87.19 88 GLY A O 1
ATOM 711 N N . ALA A 1 89 ? 14.940 -8.505 -16.879 1.00 88.12 89 ALA A N 1
ATOM 712 C CA . ALA A 1 89 ? 13.997 -9.543 -17.307 1.00 88.12 89 ALA A CA 1
ATOM 713 C C . ALA A 1 89 ? 12.517 -9.156 -17.124 1.00 88.12 89 ALA A C 1
ATOM 715 O O . ALA A 1 89 ? 11.670 -9.645 -17.867 1.00 88.12 89 ALA A O 1
ATOM 716 N N . HIS A 1 90 ? 12.199 -8.314 -16.136 1.00 91.38 90 HIS A N 1
ATOM 717 C CA . HIS A 1 90 ? 10.837 -7.887 -15.808 1.00 91.38 90 HIS A CA 1
ATOM 718 C C . HIS A 1 90 ? 10.843 -6.554 -15.038 1.00 91.38 90 HIS A C 1
ATOM 720 O O . HIS A 1 90 ? 11.883 -6.130 -14.533 1.00 91.38 90 HIS A O 1
ATOM 726 N N . GLY A 1 91 ? 9.678 -5.903 -14.942 1.00 93.50 91 GLY A N 1
ATOM 727 C CA . GLY A 1 91 ? 9.472 -4.731 -14.085 1.00 93.50 91 GLY A CA 1
ATOM 728 C C . GLY A 1 91 ? 9.330 -5.09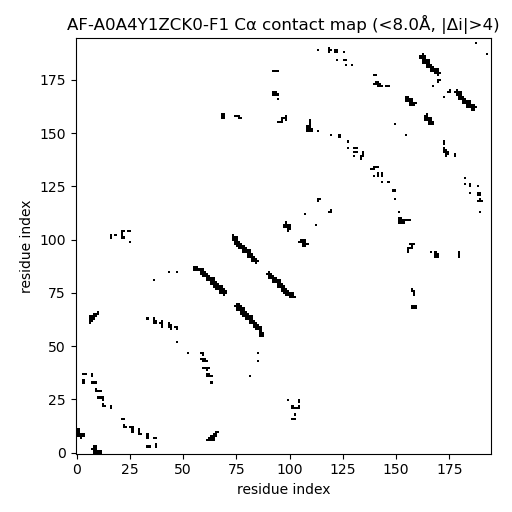1 -12.603 1.00 93.50 91 GLY A C 1
ATOM 729 O O . GLY A 1 91 ? 9.329 -6.262 -12.227 1.00 93.50 91 GLY A O 1
ATOM 730 N N . MET A 1 92 ? 9.193 -4.089 -11.749 1.00 94.50 92 MET A N 1
ATOM 731 C CA . MET A 1 92 ? 8.913 -4.248 -10.323 1.00 94.50 92 MET A CA 1
ATOM 732 C C . MET A 1 92 ? 7.606 -3.559 -9.965 1.00 94.50 92 MET A C 1
ATOM 734 O O . MET A 1 92 ? 7.331 -2.470 -10.480 1.00 94.50 92 MET A O 1
ATOM 738 N N . HIS A 1 93 ? 6.860 -4.161 -9.040 1.00 97.38 93 HIS A N 1
ATOM 739 C CA . HIS A 1 93 ? 5.621 -3.597 -8.523 1.00 97.38 93 HIS A CA 1
ATOM 740 C C . HIS A 1 93 ? 5.718 -3.375 -7.014 1.00 97.38 93 HIS A C 1
ATOM 742 O O . HIS A 1 93 ? 6.293 -4.175 -6.272 1.00 97.38 93 HIS A O 1
ATOM 748 N N . HIS A 1 94 ? 5.133 -2.281 -6.544 1.00 98.12 94 HIS A N 1
ATOM 749 C CA . HIS A 1 94 ? 4.973 -2.022 -5.121 1.00 98.12 94 HIS A CA 1
ATOM 750 C C . HIS A 1 94 ? 3.607 -1.408 -4.855 1.00 98.12 94 HIS A C 1
ATOM 752 O O . HIS A 1 94 ? 3.260 -0.378 -5.424 1.00 98.12 94 HIS A O 1
ATOM 758 N N . GLU A 1 95 ? 2.835 -2.011 -3.961 1.00 98.69 95 GLU A N 1
ATOM 759 C CA . GLU A 1 95 ? 1.514 -1.515 -3.606 1.00 98.69 95 GLU A CA 1
ATOM 760 C C . GLU A 1 95 ? 1.563 -0.745 -2.292 1.00 98.69 95 GLU A C 1
ATOM 762 O O . GLU A 1 95 ? 1.828 -1.315 -1.235 1.00 98.69 95 GLU A O 1
ATOM 767 N N . THR A 1 96 ? 1.257 0.551 -2.348 1.00 98.75 96 THR A N 1
ATOM 768 C CA . THR A 1 96 ? 1.036 1.385 -1.164 1.00 98.75 96 THR A CA 1
ATOM 769 C C . THR A 1 96 ? -0.453 1.592 -0.946 1.00 98.75 96 THR A C 1
ATOM 771 O O . THR A 1 96 ? -1.146 2.092 -1.830 1.00 98.75 96 THR A O 1
ATOM 774 N N . VAL A 1 97 ? -0.939 1.325 0.267 1.00 98.81 97 VAL A N 1
ATOM 775 C CA . VAL A 1 97 ? -2.328 1.605 0.641 1.00 98.81 97 VAL A CA 1
ATOM 776 C C . VAL A 1 97 ? -2.411 2.734 1.663 1.00 98.81 97 VAL A C 1
ATOM 778 O O . VAL A 1 97 ? -1.695 2.809 2.671 1.00 98.81 97 VAL A O 1
ATOM 781 N N . TYR A 1 98 ? -3.325 3.657 1.391 1.00 98.81 98 TYR A N 1
ATOM 782 C CA . TYR A 1 98 ? -3.688 4.744 2.279 1.00 98.81 98 TYR A CA 1
ATOM 783 C C . TYR A 1 98 ? -5.078 4.495 2.851 1.00 98.81 98 TYR A C 1
ATOM 785 O O . TYR A 1 98 ? -6.065 4.483 2.121 1.00 98.81 98 TYR A O 1
ATOM 793 N N . ASN A 1 99 ? -5.135 4.341 4.172 1.00 98.75 99 ASN A N 1
ATOM 794 C CA . ASN A 1 99 ? -6.368 4.155 4.926 1.00 98.75 99 ASN A CA 1
ATOM 795 C C . ASN A 1 99 ? -6.704 5.437 5.684 1.00 98.75 99 ASN A C 1
ATOM 797 O O . ASN A 1 99 ? -5.841 5.952 6.395 1.00 98.75 99 ASN A O 1
ATOM 801 N N . PHE A 1 100 ? -7.930 5.940 5.576 1.00 98.56 100 PHE A N 1
ATOM 802 C CA . PHE A 1 100 ? -8.361 7.186 6.209 1.00 98.56 100 PHE A CA 1
ATOM 803 C C . PHE A 1 100 ? -9.687 7.039 6.951 1.00 98.56 100 PHE A C 1
ATOM 805 O O . PHE A 1 100 ? -10.585 6.345 6.482 1.00 98.56 100 PHE A O 1
ATOM 812 N N . ASP A 1 101 ? -9.811 7.759 8.070 1.00 97.88 101 ASP A N 1
ATOM 813 C CA . ASP A 1 101 ? -11.108 8.180 8.610 1.00 97.88 101 ASP A CA 1
ATOM 814 C C . ASP A 1 101 ? -11.539 9.446 7.861 1.00 97.88 101 ASP A C 1
ATOM 816 O O . ASP A 1 101 ? -10.908 10.500 7.997 1.00 97.88 101 ASP A O 1
ATOM 820 N N . THR A 1 102 ? -12.600 9.362 7.065 1.00 96.88 102 THR A N 1
ATOM 821 C CA . THR A 1 102 ? -13.060 10.474 6.224 1.00 96.88 102 THR A CA 1
ATOM 822 C C . THR A 1 102 ? -13.729 11.598 7.014 1.00 96.88 102 THR A C 1
ATOM 824 O O . THR A 1 102 ? -13.905 12.680 6.464 1.00 96.88 102 THR A O 1
ATOM 827 N N . ARG A 1 103 ? -14.041 11.403 8.305 1.00 95.81 103 ARG A N 1
ATOM 828 C CA . ARG A 1 103 ? -14.582 12.458 9.186 1.00 95.81 103 ARG A CA 1
ATOM 829 C C . ARG A 1 103 ? -13.509 13.370 9.752 1.00 95.81 103 ARG A C 1
ATOM 831 O O . ARG A 1 103 ? -13.825 14.468 10.183 1.00 95.81 103 ARG A O 1
ATOM 838 N N . SER A 1 104 ? -12.266 12.891 9.832 1.00 96.75 104 SER A N 1
ATOM 839 C CA . SER A 1 104 ? -11.152 13.632 10.446 1.00 96.75 104 SER A CA 1
ATOM 840 C C . SER A 1 104 ? -9.957 13.834 9.516 1.00 96.75 104 SER A C 1
ATOM 842 O O . SER A 1 104 ? -9.054 14.606 9.827 1.00 96.75 104 SER A O 1
ATOM 844 N N . GLY A 1 105 ? -9.889 13.104 8.400 1.00 96.88 105 GLY A N 1
ATOM 845 C CA . GLY A 1 105 ? -8.715 13.072 7.526 1.00 96.88 105 GLY A CA 1
ATOM 846 C C . GLY A 1 105 ? -7.520 12.337 8.134 1.00 96.88 105 GLY A C 1
ATOM 847 O O . GLY A 1 105 ? -6.420 12.371 7.569 1.00 96.88 105 GLY A O 1
ATOM 848 N N . ARG A 1 106 ? -7.701 11.679 9.288 1.00 97.69 106 ARG A N 1
ATOM 849 C CA . ARG A 1 106 ? -6.645 10.926 9.965 1.00 97.69 106 ARG A CA 1
ATOM 850 C C . ARG A 1 106 ? -6.310 9.674 9.166 1.00 97.69 106 ARG A C 1
ATOM 852 O O . ARG A 1 106 ? -7.191 8.876 8.860 1.00 97.69 106 ARG A O 1
ATOM 859 N N . ARG A 1 107 ? -5.022 9.478 8.882 1.00 97.81 107 ARG A N 1
ATOM 860 C CA . ARG A 1 107 ? -4.518 8.238 8.284 1.00 97.81 107 ARG A CA 1
ATOM 861 C C . ARG A 1 107 ? -4.415 7.141 9.346 1.00 97.81 107 ARG A C 1
ATOM 863 O O . ARG A 1 107 ? -3.812 7.372 10.393 1.00 97.81 107 ARG A O 1
ATOM 870 N N . PHE A 1 108 ? -4.939 5.958 9.049 1.00 98.25 108 PHE A N 1
ATOM 871 C CA . PHE A 1 108 ? -4.716 4.746 9.831 1.00 98.25 108 PHE A CA 1
ATOM 872 C C . PHE A 1 108 ? -3.443 4.029 9.374 1.00 98.25 108 PHE A C 1
ATOM 874 O O . PHE A 1 108 ? -3.198 3.847 8.178 1.00 98.25 108 PHE A O 1
ATOM 881 N N . LEU A 1 109 ? -2.649 3.594 10.345 1.00 97.81 109 LEU A N 1
ATOM 882 C CA . LEU A 1 109 ? -1.599 2.592 10.197 1.00 97.81 109 LEU A CA 1
ATOM 883 C C . LEU A 1 109 ? -2.081 1.268 10.801 1.0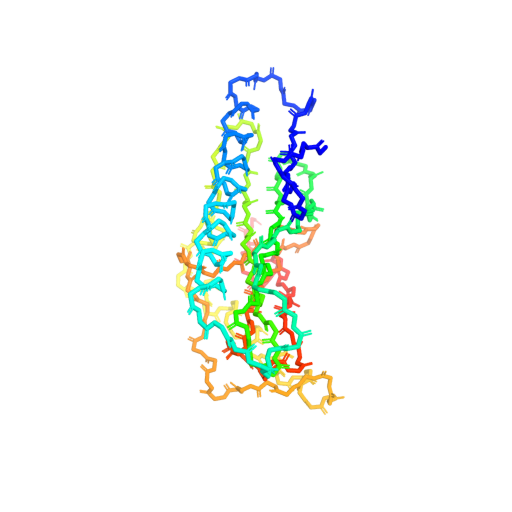0 97.81 109 LEU A C 1
ATOM 885 O O . LEU A 1 109 ? -3.053 1.244 11.554 1.00 97.81 109 LEU A O 1
ATOM 889 N N . LEU A 1 110 ? -1.394 0.161 10.507 1.00 98.00 110 LEU A N 1
ATOM 890 C CA . LEU A 1 110 ? -1.833 -1.155 10.981 1.00 98.00 110 LEU A CA 1
ATOM 891 C C . LEU A 1 110 ? -1.893 -1.223 12.520 1.00 98.00 110 LEU A C 1
ATOM 893 O O . LEU A 1 110 ? -2.841 -1.773 13.072 1.00 98.00 110 LEU A O 1
ATOM 897 N N . LYS A 1 111 ? -0.962 -0.555 13.214 1.00 97.25 111 LYS A N 1
ATOM 898 C CA . LYS A 1 111 ? -0.970 -0.372 14.680 1.00 97.25 111 LYS A CA 1
ATOM 899 C C . LYS A 1 111 ? -2.217 0.323 15.257 1.00 97.25 111 LYS A C 1
ATOM 901 O O . LYS A 1 111 ? -2.430 0.278 16.462 1.00 97.25 111 LYS A O 1
ATOM 906 N N . ASP A 1 112 ? -2.992 1.048 14.445 1.00 96.62 112 ASP A N 1
ATOM 907 C CA . ASP A 1 112 ? -4.238 1.688 14.891 1.00 96.62 112 ASP A CA 1
ATOM 908 C C . ASP A 1 112 ? -5.420 0.697 14.900 1.00 96.62 112 ASP A C 1
ATOM 910 O O . ASP A 1 112 ? -6.443 0.947 15.553 1.00 96.62 112 ASP A O 1
ATOM 914 N N . VAL A 1 113 ? -5.274 -0.418 14.174 1.00 95.94 113 VAL A N 1
ATOM 915 C CA . VAL A 1 113 ? -6.262 -1.497 14.035 1.00 95.94 113 VAL A CA 1
ATOM 916 C C . VAL A 1 113 ? -5.890 -2.693 14.910 1.00 95.94 113 VAL A C 1
ATOM 918 O O . VAL A 1 113 ? -6.744 -3.178 15.639 1.00 95.94 113 VAL A O 1
ATOM 921 N N . ILE A 1 114 ? -4.621 -3.109 14.882 1.00 96.44 114 ILE A N 1
ATOM 922 C CA . ILE A 1 114 ? -4.042 -4.139 15.752 1.00 96.44 114 ILE A CA 1
ATOM 923 C C . ILE A 1 114 ? -3.338 -3.424 16.905 1.00 96.44 114 ILE A C 1
ATOM 925 O O . ILE A 1 114 ? -2.258 -2.850 16.736 1.00 96.44 114 ILE A O 1
ATOM 929 N N . ARG A 1 115 ? -3.979 -3.412 18.069 1.00 93.81 115 ARG A N 1
ATOM 930 C CA . ARG A 1 115 ? -3.684 -2.491 19.176 1.00 93.81 115 ARG A CA 1
ATOM 931 C C . ARG A 1 115 ? -2.893 -3.123 20.305 1.00 93.81 115 ARG A C 1
ATOM 933 O O . ARG A 1 115 ? -2.401 -2.407 21.176 1.00 93.81 115 ARG A O 1
ATOM 940 N N . SER A 1 116 ? -2.751 -4.443 20.302 1.00 95.00 116 SER A N 1
ATOM 941 C CA . SER A 1 116 ? -1.997 -5.153 21.327 1.00 95.00 116 SER A CA 1
ATOM 942 C C . SER A 1 116 ? -1.093 -6.232 20.745 1.00 95.00 116 SER A C 1
ATOM 944 O O . SER A 1 116 ? -1.330 -6.788 19.675 1.00 95.00 116 SER A O 1
ATOM 946 N N . THR A 1 117 ? -0.062 -6.590 21.508 1.00 95.62 117 THR A N 1
ATOM 947 C CA . THR A 1 117 ? 0.808 -7.731 21.192 1.00 95.62 117 THR A CA 1
ATOM 948 C C . THR A 1 117 ? 0.037 -9.056 21.178 1.00 95.62 117 THR A C 1
ATOM 950 O O . THR A 1 117 ? 0.475 -10.018 20.550 1.00 95.62 117 THR A O 1
ATOM 953 N N . HIS A 1 118 ? -1.099 -9.142 21.881 1.00 96.00 118 HIS A N 1
ATOM 954 C CA . HIS A 1 118 ? -1.962 -10.319 21.829 1.00 96.00 118 HIS A CA 1
ATOM 955 C C . HIS A 1 118 ? -2.652 -10.428 20.464 1.00 96.00 118 HIS A C 1
ATOM 957 O O . HIS A 1 118 ? -2.517 -11.453 19.798 1.00 96.00 118 HIS A O 1
ATOM 963 N N . GLU A 1 119 ? -3.287 -9.347 20.013 1.00 96.88 119 GLU A N 1
ATOM 964 C CA . GLU A 1 119 ? -3.925 -9.253 18.696 1.00 96.88 119 GLU A CA 1
ATOM 965 C C . GLU A 1 119 ? -2.927 -9.521 17.566 1.00 96.88 119 GLU A C 1
ATOM 967 O O . GLU A 1 119 ? -3.187 -10.334 16.684 1.00 96.88 119 GLU A O 1
ATOM 972 N N . GLU A 1 120 ? -1.735 -8.924 17.636 1.00 97.56 120 GLU A N 1
ATOM 973 C CA . GLU A 1 120 ? -0.661 -9.149 16.664 1.00 97.56 120 GLU A CA 1
ATOM 974 C C . GLU A 1 120 ? -0.280 -10.636 16.566 1.00 97.56 120 GLU A C 1
ATOM 976 O O . GLU A 1 120 ? -0.134 -11.180 15.470 1.00 97.56 120 GLU A O 1
ATOM 981 N N . LYS A 1 121 ? -0.172 -11.336 17.705 1.00 97.62 121 LYS A N 1
ATOM 982 C CA . LYS A 1 121 ? 0.096 -12.784 17.731 1.00 97.62 121 LYS A CA 1
ATOM 983 C C . LYS A 1 121 ? -1.042 -13.598 17.117 1.00 97.62 121 LYS A C 1
ATOM 985 O O . LYS A 1 121 ? -0.760 -14.606 16.465 1.00 97.62 121 LYS A O 1
ATOM 990 N N . LEU A 1 122 ? -2.298 -13.206 17.331 1.00 98.06 122 LEU A N 1
ATOM 991 C CA . LEU A 1 122 ? -3.458 -13.872 16.731 1.00 98.06 122 LEU A CA 1
ATOM 992 C C . LEU A 1 122 ? -3.466 -13.689 15.212 1.00 98.06 122 LEU A C 1
ATOM 994 O O . LEU A 1 122 ? -3.560 -14.678 14.484 1.00 98.06 122 LEU A O 1
ATOM 998 N N . VAL A 1 123 ? -3.258 -12.459 14.736 1.00 98.31 123 VAL A N 1
ATOM 999 C CA . VAL A 1 123 ? -3.163 -12.138 13.306 1.00 98.31 123 VAL A CA 1
ATOM 1000 C C . VAL A 1 123 ? -2.016 -12.901 12.646 1.00 98.31 123 VAL A C 1
ATOM 1002 O O . VAL A 1 123 ? -2.231 -13.580 11.644 1.00 98.31 123 VAL A O 1
ATOM 1005 N N . ASN A 1 124 ? -0.815 -12.880 13.227 1.00 98.44 124 ASN A N 1
ATOM 1006 C CA . ASN A 1 124 ? 0.343 -13.585 12.671 1.00 98.44 124 ASN A CA 1
ATOM 1007 C C . ASN A 1 124 ? 0.136 -15.105 12.618 1.00 98.44 124 ASN A C 1
ATOM 1009 O O . ASN A 1 124 ? 0.497 -15.746 11.629 1.00 98.44 124 ASN A O 1
ATOM 1013 N N . ARG A 1 125 ? -0.481 -15.696 13.649 1.00 98.25 125 ARG A N 1
ATOM 1014 C CA . ARG A 1 125 ? -0.832 -17.123 13.647 1.00 98.25 125 ARG A CA 1
ATOM 1015 C C . ARG A 1 125 ? -1.831 -17.443 12.540 1.00 98.25 125 ARG A C 1
ATOM 1017 O O . ARG A 1 125 ? -1.637 -18.415 11.817 1.00 98.25 125 ARG A O 1
ATOM 1024 N N . TYR A 1 126 ? -2.874 -16.628 12.414 1.00 98.50 126 TYR A N 1
ATOM 1025 C CA . TYR A 1 126 ? -3.907 -16.800 11.403 1.00 98.50 126 TYR A CA 1
ATOM 1026 C C . TYR A 1 126 ? -3.330 -16.709 9.983 1.00 98.50 126 TYR A C 1
ATOM 1028 O O . TYR A 1 126 ? -3.574 -17.589 9.160 1.00 98.50 126 TYR A O 1
ATOM 1036 N N . LEU A 1 127 ? -2.499 -15.699 9.711 1.00 98.56 127 LEU A N 1
ATOM 1037 C CA . LEU A 1 127 ? -1.821 -15.529 8.423 1.00 98.56 127 LEU A CA 1
ATOM 1038 C C . LEU A 1 127 ? -0.941 -16.734 8.087 1.00 98.56 127 LEU A C 1
ATOM 1040 O O . LEU A 1 127 ? -1.041 -17.266 6.983 1.00 98.56 127 LEU A O 1
ATOM 1044 N N . LYS A 1 128 ? -0.143 -17.220 9.047 1.00 98.44 128 LYS A N 1
ATOM 1045 C CA . LYS A 1 128 ? 0.702 -18.403 8.843 1.00 98.44 128 LYS A CA 1
ATOM 1046 C C . LYS A 1 128 ? -0.123 -19.642 8.483 1.00 98.44 128 LYS A C 1
ATOM 1048 O O . LYS A 1 128 ? 0.210 -20.333 7.526 1.00 98.44 128 LYS A O 1
ATOM 1053 N N . GLN A 1 129 ? -1.229 -19.885 9.188 1.00 98.31 129 GLN A N 1
ATOM 1054 C CA . GLN A 1 129 ? -2.134 -21.003 8.892 1.00 98.31 129 GLN A CA 1
ATOM 1055 C C . GLN A 1 129 ? -2.763 -20.889 7.496 1.00 98.31 129 GLN A C 1
ATOM 1057 O O . GLN A 1 129 ? -2.878 -21.888 6.784 1.00 98.31 129 GLN A O 1
ATOM 1062 N N . GLN A 1 130 ? -3.146 -19.678 7.078 1.00 98.31 130 GLN A N 1
ATOM 1063 C CA . GLN A 1 130 ? -3.668 -19.447 5.729 1.00 98.31 130 GLN A CA 1
ATOM 1064 C C . GLN A 1 130 ? -2.604 -19.704 4.657 1.00 98.31 130 GLN A C 1
ATOM 1066 O O . GLN A 1 130 ? -2.890 -20.379 3.669 1.00 98.31 130 GLN A O 1
ATOM 1071 N N . MET A 1 131 ? -1.371 -19.233 4.864 1.00 98.56 131 MET A N 1
ATOM 1072 C CA . MET A 1 131 ? -0.252 -19.494 3.952 1.00 98.56 131 MET A CA 1
ATOM 1073 C C . MET A 1 131 ? 0.049 -20.996 3.841 1.00 98.56 131 MET A C 1
ATOM 1075 O O . MET A 1 131 ? 0.189 -21.513 2.735 1.00 98.56 131 MET A O 1
ATOM 1079 N N . GLU A 1 132 ? 0.090 -21.722 4.964 1.00 98.50 132 GLU A N 1
ATOM 1080 C CA . GLU A 1 132 ? 0.286 -23.180 4.994 1.00 98.50 132 GLU A CA 1
ATOM 1081 C C . GLU A 1 132 ? -0.790 -23.914 4.186 1.00 98.50 132 GLU A C 1
ATOM 1083 O O . GLU A 1 132 ? -0.478 -24.776 3.358 1.00 98.50 132 GLU A O 1
ATOM 1088 N N . LYS A 1 133 ? -2.059 -23.541 4.383 1.00 98.50 133 LYS A N 1
ATOM 1089 C CA . LYS A 1 133 ? -3.192 -24.114 3.652 1.00 98.50 133 LYS A CA 1
ATOM 1090 C C . LYS A 1 133 ? -3.078 -23.855 2.149 1.00 98.50 133 LYS A C 1
ATOM 1092 O O . LYS A 1 133 ? -3.125 -24.797 1.362 1.00 98.50 133 LYS A O 1
ATOM 1097 N N . LEU A 1 134 ? -2.893 -22.598 1.754 1.00 98.25 134 LEU A N 1
ATOM 1098 C CA . LEU A 1 134 ? -2.809 -22.192 0.350 1.00 98.25 134 LEU A CA 1
ATOM 1099 C C . LEU A 1 134 ? -1.605 -22.816 -0.373 1.00 98.25 134 LEU A C 1
ATOM 1101 O O . LEU A 1 134 ? -1.717 -23.175 -1.547 1.00 98.25 134 LEU A O 1
ATOM 1105 N N . LYS A 1 135 ? -0.476 -22.996 0.327 1.00 98.12 135 LYS A N 1
ATOM 1106 C CA . LYS A 1 135 ? 0.688 -23.715 -0.203 1.00 98.12 135 LYS A CA 1
ATOM 1107 C C . LYS A 1 135 ? 0.402 -25.198 -0.400 1.00 98.12 135 LYS A C 1
ATOM 1109 O O . LYS A 1 135 ? 0.716 -25.744 -1.453 1.00 98.12 135 LYS A O 1
ATOM 1114 N N . LYS A 1 136 ? -0.243 -25.850 0.572 1.00 98.12 136 LYS A N 1
ATOM 1115 C CA . LYS A 1 136 ? -0.648 -27.261 0.462 1.00 98.12 136 LYS A CA 1
ATOM 1116 C C . LYS A 1 136 ? -1.633 -27.501 -0.688 1.00 98.12 136 LYS A C 1
ATOM 1118 O O . LYS A 1 136 ? -1.592 -28.556 -1.310 1.00 98.12 136 LYS A O 1
ATOM 1123 N N . GLU A 1 137 ? -2.491 -26.527 -0.976 1.00 97.94 137 GLU A N 1
ATOM 1124 C CA . GLU A 1 137 ? -3.414 -26.536 -2.120 1.00 97.94 137 GLU A CA 1
ATOM 1125 C C . GLU A 1 137 ? -2.724 -26.243 -3.468 1.00 97.94 137 GLU A C 1
ATOM 1127 O O . GLU A 1 137 ? -3.378 -26.295 -4.507 1.00 97.94 137 GLU A O 1
ATOM 1132 N N . GLY A 1 138 ? -1.424 -25.922 -3.477 1.00 96.50 138 GLY A N 1
ATOM 1133 C CA . GLY A 1 138 ? -0.670 -25.605 -4.692 1.00 96.50 138 GLY A CA 1
ATOM 1134 C C . GLY A 1 138 ? -1.023 -24.252 -5.316 1.00 96.50 138 GLY A C 1
ATOM 1135 O O . GLY A 1 138 ? -0.716 -24.022 -6.482 1.00 96.50 138 GLY A O 1
ATOM 1136 N N . ARG A 1 139 ? -1.681 -23.353 -4.569 1.00 96.00 139 ARG A N 1
ATOM 1137 C CA . ARG A 1 139 ? -2.119 -22.042 -5.082 1.00 96.00 139 ARG A CA 1
ATOM 1138 C C . ARG A 1 139 ? -1.010 -20.992 -5.067 1.00 96.00 139 ARG A C 1
ATOM 1140 O O . ARG A 1 139 ? -0.985 -20.127 -5.935 1.00 96.00 139 ARG A O 1
ATOM 1147 N N . TYR A 1 140 ? -0.123 -21.069 -4.080 1.00 96.94 140 TYR A N 1
ATOM 1148 C CA . TYR A 1 140 ? 0.975 -20.128 -3.855 1.00 96.94 140 TYR A CA 1
ATOM 1149 C C . TYR A 1 140 ? 2.199 -20.872 -3.328 1.00 96.94 140 TYR A C 1
ATOM 1151 O O . TYR A 1 140 ? 2.052 -21.797 -2.529 1.00 96.94 140 TYR A O 1
ATOM 1159 N N . ASP A 1 141 ? 3.404 -20.445 -3.701 1.00 97.19 141 ASP A N 1
ATOM 1160 C CA . ASP A 1 141 ? 4.641 -21.036 -3.183 1.00 97.19 141 ASP A CA 1
ATOM 1161 C C . ASP A 1 141 ? 5.215 -20.220 -2.014 1.00 97.19 141 ASP A C 1
ATOM 1163 O O . ASP A 1 141 ? 6.269 -19.600 -2.105 1.00 97.19 141 ASP A O 1
ATOM 1167 N N . PHE A 1 142 ? 4.498 -20.191 -0.888 1.00 98.00 142 PHE A N 1
ATOM 1168 C CA . PHE A 1 142 ? 4.900 -19.378 0.264 1.00 98.00 142 PHE A CA 1
ATOM 1169 C C . PHE A 1 142 ? 6.236 -19.811 0.896 1.00 98.00 142 PHE A C 1
ATOM 1171 O O . PHE A 1 142 ? 6.475 -20.994 1.170 1.00 98.00 142 PHE A O 1
ATOM 1178 N N . PHE A 1 143 ? 7.066 -18.835 1.253 1.00 97.00 143 PHE A N 1
ATOM 1179 C CA . PHE A 1 143 ? 8.271 -18.966 2.069 1.00 97.00 143 PHE A CA 1
ATOM 1180 C C . PHE A 1 143 ? 7.905 -19.055 3.559 1.00 97.00 143 PHE A C 1
ATOM 1182 O O . PHE A 1 143 ? 8.160 -18.136 4.337 1.00 97.00 143 PHE A O 1
ATOM 1189 N N . LEU A 1 144 ? 7.277 -20.160 3.972 1.00 94.62 144 LEU A N 1
ATOM 1190 C CA . LEU A 1 144 ? 6.728 -20.316 5.329 1.00 94.62 144 LEU A CA 1
ATOM 1191 C C . LEU A 1 144 ? 7.758 -20.077 6.449 1.00 94.62 144 LEU A C 1
ATOM 1193 O O . LEU A 1 144 ? 7.402 -19.539 7.497 1.00 94.62 144 LEU A O 1
ATOM 1197 N N . ASP A 1 145 ? 9.025 -20.428 6.216 1.00 92.62 145 ASP A N 1
ATOM 1198 C CA . ASP A 1 145 ? 10.118 -20.232 7.177 1.00 92.62 145 ASP A CA 1
ATOM 1199 C C . ASP A 1 145 ? 10.637 -18.784 7.224 1.00 92.62 145 ASP A C 1
ATOM 1201 O O . ASP A 1 145 ? 11.252 -18.370 8.207 1.00 92.62 145 ASP A O 1
ATOM 1205 N N . ALA A 1 146 ? 10.383 -17.996 6.175 1.00 90.56 146 ALA A N 1
ATOM 1206 C CA . ALA A 1 146 ? 10.790 -16.595 6.092 1.00 90.56 146 ALA A CA 1
ATOM 1207 C C . ALA A 1 146 ? 9.748 -15.636 6.689 1.00 90.56 146 ALA A C 1
ATOM 1209 O O . ALA A 1 146 ? 10.091 -14.500 7.023 1.00 90.56 146 ALA A O 1
ATOM 1210 N N . PHE A 1 147 ? 8.495 -16.074 6.857 1.00 95.38 147 PHE A N 1
ATOM 1211 C CA . PHE A 1 147 ? 7.438 -15.248 7.434 1.00 95.38 147 PHE A CA 1
ATOM 1212 C C . PHE A 1 147 ? 7.676 -14.999 8.933 1.00 95.38 147 PHE A C 1
ATOM 1214 O O . PHE A 1 147 ? 7.503 -15.884 9.773 1.00 95.38 147 PHE A O 1
ATOM 1221 N N . LYS A 1 148 ? 8.047 -13.759 9.276 1.00 93.25 148 LYS A N 1
ATOM 1222 C CA . LYS A 1 148 ? 8.334 -13.316 10.656 1.00 93.25 148 LYS A CA 1
ATOM 1223 C C . LYS A 1 148 ? 7.152 -12.630 11.348 1.00 93.25 148 LYS A C 1
ATOM 1225 O O . LYS A 1 148 ? 7.285 -12.224 12.500 1.00 93.25 148 LYS A O 1
ATOM 1230 N N . GLY A 1 149 ? 6.011 -12.528 10.670 1.00 95.75 149 GLY A N 1
ATOM 1231 C CA . GLY A 1 149 ? 4.874 -11.721 11.102 1.00 95.75 149 GLY A CA 1
ATOM 1232 C C . GLY A 1 149 ? 4.839 -10.340 10.447 1.00 95.75 149 GLY A C 1
ATOM 1233 O O . GLY A 1 149 ? 5.772 -9.941 9.752 1.00 95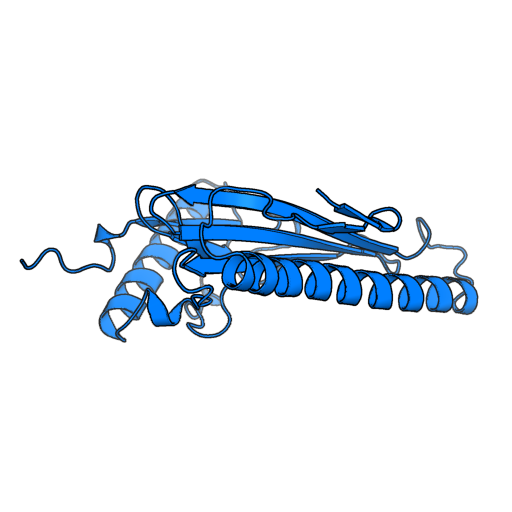.75 149 GLY A O 1
ATOM 1234 N N . VAL A 1 150 ? 3.737 -9.625 10.662 1.00 97.50 150 VAL A N 1
ATOM 1235 C CA . VAL A 1 150 ? 3.516 -8.270 10.142 1.00 97.50 150 VAL A CA 1
ATOM 1236 C C . VAL A 1 150 ? 4.302 -7.220 10.934 1.00 97.50 150 VAL A C 1
ATOM 1238 O O . VAL A 1 150 ? 4.383 -7.273 12.157 1.00 97.50 150 VAL A O 1
ATOM 1241 N N . ASP A 1 151 ? 4.830 -6.204 10.253 1.00 97.19 151 ASP A N 1
ATOM 1242 C CA . ASP A 1 151 ? 5.308 -4.964 10.877 1.00 97.19 151 ASP A CA 1
ATOM 1243 C C . ASP A 1 151 ? 4.129 -3.987 11.031 1.00 97.19 151 ASP A C 1
ATOM 1245 O O . ASP A 1 151 ? 3.642 -3.439 10.039 1.00 97.19 151 ASP A O 1
ATOM 1249 N N . LEU A 1 152 ? 3.681 -3.726 12.263 1.00 97.00 152 LEU A N 1
ATOM 1250 C CA . LEU A 1 152 ? 2.524 -2.859 12.545 1.00 97.00 152 LEU A CA 1
ATOM 1251 C C . LEU A 1 152 ? 2.691 -1.391 12.098 1.00 97.00 152 LEU A C 1
ATOM 1253 O O . LEU A 1 152 ? 1.719 -0.629 12.081 1.00 97.00 152 LEU A O 1
ATOM 1257 N N . LYS A 1 153 ? 3.909 -0.954 11.764 1.00 96.06 153 LYS A N 1
ATOM 1258 C CA . LYS A 1 153 ? 4.199 0.406 11.286 1.00 96.06 153 LYS A CA 1
ATOM 1259 C C . LYS A 1 153 ? 4.367 0.479 9.771 1.00 96.06 153 LYS A C 1
ATOM 1261 O O . LYS A 1 153 ? 4.186 1.567 9.226 1.00 96.06 153 LYS A O 1
ATOM 1266 N N . LYS A 1 154 ? 4.746 -0.622 9.115 1.00 95.75 154 LYS A N 1
ATOM 1267 C CA . LYS A 1 154 ? 5.131 -0.630 7.692 1.00 95.75 154 LYS A CA 1
ATOM 1268 C C . LYS A 1 154 ? 4.259 -1.500 6.798 1.00 95.75 154 LYS A C 1
ATOM 1270 O O . LYS A 1 154 ? 4.152 -1.186 5.615 1.00 95.75 154 LYS A O 1
ATOM 1275 N N . SER A 1 155 ? 3.663 -2.563 7.336 1.00 98.06 155 SER A N 1
ATOM 1276 C CA . SER A 1 155 ? 2.848 -3.482 6.538 1.00 98.06 155 SER A CA 1
ATOM 1277 C C . SER A 1 155 ? 1.670 -2.738 5.934 1.00 98.06 155 SER A C 1
ATOM 1279 O O . SER A 1 155 ? 1.032 -1.909 6.594 1.00 98.06 155 SER A O 1
ATOM 1281 N N . GLN A 1 156 ? 1.401 -3.036 4.671 1.00 98.56 156 GLN A N 1
ATOM 1282 C CA . GLN A 1 156 ? 0.284 -2.459 3.950 1.00 98.56 156 GLN A CA 1
ATOM 1283 C C . GLN A 1 156 ? -0.974 -3.260 4.276 1.00 98.56 156 GLN A C 1
ATOM 1285 O O . GLN A 1 156 ? -0.932 -4.480 4.450 1.00 98.56 156 GLN A O 1
ATOM 1290 N N . PHE A 1 157 ? -2.090 -2.556 4.413 1.00 98.81 157 PHE A N 1
ATOM 1291 C CA . PHE A 1 157 ? -3.377 -3.188 4.647 1.00 98.81 157 PHE A CA 1
ATOM 1292 C C . PHE A 1 157 ? -4.494 -2.366 4.020 1.00 98.81 157 PHE A C 1
ATOM 1294 O O . PHE A 1 157 ? -4.322 -1.166 3.811 1.00 98.81 157 PHE A O 1
ATOM 1301 N N . ALA A 1 158 ? -5.640 -2.987 3.782 1.00 98.75 158 ALA A N 1
ATOM 1302 C CA . ALA A 1 158 ? -6.879 -2.314 3.410 1.00 98.75 158 ALA A CA 1
ATOM 1303 C C . ALA A 1 158 ? -8.017 -2.761 4.333 1.00 98.75 158 ALA A C 1
ATOM 1305 O O . ALA A 1 158 ? -7.984 -3.869 4.870 1.00 98.75 158 ALA A O 1
ATOM 1306 N N . PHE A 1 159 ? -9.024 -1.911 4.527 1.00 98.56 159 PHE A N 1
ATOM 1307 C CA . PHE A 1 159 ? -10.270 -2.322 5.168 1.00 98.56 159 PHE A CA 1
ATOM 1308 C C . PHE A 1 159 ? -11.108 -3.170 4.208 1.00 98.56 159 PHE A C 1
ATOM 1310 O O . PHE A 1 159 ? -11.038 -3.007 2.992 1.00 98.56 159 PHE A O 1
ATOM 1317 N N . ASN A 1 160 ? -11.935 -4.052 4.759 1.00 96.25 160 ASN A N 1
ATOM 1318 C CA . ASN A 1 160 ? -13.028 -4.694 4.037 1.00 96.25 160 ASN A CA 1
ATOM 1319 C C . ASN A 1 160 ? -14.259 -4.822 4.953 1.00 96.25 160 ASN A C 1
ATOM 1321 O O . ASN A 1 160 ? -14.211 -4.461 6.129 1.00 96.25 160 ASN A O 1
ATOM 1325 N N . ASP A 1 161 ? -15.362 -5.353 4.420 1.00 95.75 161 ASP A N 1
ATOM 1326 C CA . ASP A 1 161 ? -16.648 -5.443 5.134 1.00 95.75 161 ASP A CA 1
ATOM 1327 C C . ASP A 1 161 ? -16.597 -6.278 6.431 1.00 95.75 161 ASP A C 1
ATOM 1329 O O . ASP A 1 161 ? -17.480 -6.165 7.281 1.00 95.75 161 ASP A O 1
ATOM 1333 N N . HIS A 1 162 ? -15.593 -7.143 6.598 1.00 95.56 162 HIS A N 1
ATOM 1334 C CA . HIS A 1 162 ? -15.538 -8.123 7.686 1.00 95.56 162 HIS A CA 1
ATOM 1335 C C . HIS A 1 162 ? -14.199 -8.150 8.431 1.00 95.56 162 HIS A C 1
ATOM 1337 O O . HIS A 1 162 ? -13.974 -9.044 9.248 1.00 95.56 162 HIS A O 1
ATOM 1343 N N . GLY A 1 163 ? -13.302 -7.203 8.166 1.00 97.19 163 GLY A N 1
ATOM 1344 C CA . GLY A 1 163 ? -11.954 -7.191 8.715 1.00 97.19 163 GLY A CA 1
ATOM 1345 C C . GLY A 1 163 ? -11.012 -6.302 7.920 1.00 97.19 163 GLY A C 1
ATOM 1346 O O . GLY A 1 163 ? -11.367 -5.215 7.462 1.00 97.19 163 GLY A O 1
ATOM 1347 N N . ILE A 1 164 ? -9.793 -6.800 7.755 1.00 98.31 164 ILE A N 1
ATOM 1348 C CA . ILE A 1 164 ? -8.745 -6.168 6.957 1.00 98.31 164 ILE A CA 1
ATOM 1349 C C . ILE A 1 164 ? -8.164 -7.157 5.948 1.00 98.31 164 ILE A C 1
ATOM 1351 O O . ILE A 1 164 ? -8.351 -8.368 6.061 1.00 98.31 164 ILE A O 1
ATOM 1355 N N . GLU A 1 165 ? -7.440 -6.649 4.963 1.00 98.44 165 GLU A N 1
ATOM 1356 C CA . GLU A 1 165 ? -6.579 -7.426 4.070 1.00 98.44 165 GLU A CA 1
ATOM 1357 C C . GLU A 1 165 ? -5.142 -6.989 4.312 1.00 98.44 165 GLU A C 1
ATOM 1359 O O . GLU A 1 165 ? -4.868 -5.795 4.271 1.00 98.44 165 GLU A O 1
ATOM 1364 N N . ILE A 1 166 ? -4.244 -7.929 4.607 1.00 98.69 166 ILE A N 1
ATOM 1365 C CA . ILE A 1 166 ? -2.805 -7.673 4.713 1.00 98.69 166 ILE A CA 1
ATOM 1366 C C . ILE A 1 166 ? -2.175 -7.910 3.346 1.00 98.69 166 ILE A C 1
ATOM 1368 O O . ILE A 1 166 ? -2.431 -8.939 2.716 1.00 98.69 166 ILE A O 1
ATOM 1372 N N . ILE A 1 167 ? -1.355 -6.960 2.911 1.00 98.69 167 ILE A N 1
ATOM 1373 C CA . ILE A 1 167 ? -0.783 -6.917 1.568 1.00 98.69 167 ILE A CA 1
ATOM 1374 C C . ILE A 1 167 ? 0.716 -7.160 1.679 1.00 98.69 167 ILE A C 1
ATOM 1376 O O . ILE A 1 167 ? 1.444 -6.349 2.259 1.00 98.69 167 ILE A O 1
ATOM 1380 N N . PHE A 1 168 ? 1.151 -8.279 1.115 1.00 98.25 168 PHE A N 1
ATOM 1381 C CA . PHE A 1 168 ? 2.546 -8.681 1.028 1.00 98.25 168 PHE A CA 1
ATOM 1382 C C . PHE A 1 168 ? 3.082 -8.362 -0.358 1.00 98.25 168 PHE A C 1
ATOM 1384 O O . PHE A 1 168 ? 2.499 -8.763 -1.367 1.00 98.25 168 PHE A O 1
ATOM 1391 N N . GLN A 1 169 ? 4.196 -7.643 -0.397 1.00 98.12 169 GLN A N 1
ATOM 1392 C CA . GLN A 1 169 ? 4.833 -7.214 -1.635 1.00 98.12 169 GLN A CA 1
ATOM 1393 C C . GLN A 1 169 ? 5.472 -8.400 -2.367 1.00 98.12 169 GLN A C 1
ATOM 1395 O O . GLN A 1 169 ? 5.665 -9.482 -1.801 1.00 98.12 169 GLN A O 1
ATOM 1400 N N . GLU A 1 170 ? 5.843 -8.188 -3.630 1.00 96.94 170 GLU A N 1
ATOM 1401 C CA . GLU A 1 170 ? 6.636 -9.158 -4.389 1.00 96.94 170 GLU A CA 1
ATOM 1402 C C . GLU A 1 170 ? 7.884 -9.572 -3.589 1.00 96.94 170 GLU A C 1
ATOM 1404 O O . GLU A 1 170 ? 8.539 -8.735 -2.965 1.00 96.94 170 GLU A O 1
ATOM 1409 N N . TYR A 1 171 ? 8.207 -10.869 -3.593 1.00 95.88 171 TYR A N 1
ATOM 1410 C CA . TYR A 1 171 ? 9.306 -11.476 -2.824 1.00 95.88 171 TYR A CA 1
ATOM 1411 C C . TYR A 1 171 ? 9.188 -11.441 -1.293 1.00 95.88 171 TYR A C 1
ATOM 1413 O O . TYR A 1 171 ? 10.014 -12.063 -0.626 1.00 95.88 171 TYR A O 1
ATOM 1421 N N . GLU A 1 172 ? 8.187 -10.781 -0.706 1.00 96.44 172 GLU A N 1
ATOM 1422 C CA . GLU A 1 172 ? 8.095 -10.662 0.753 1.00 96.44 172 GLU A CA 1
ATOM 1423 C C . GLU A 1 172 ? 7.808 -12.014 1.418 1.00 96.44 172 GLU A C 1
ATOM 1425 O O . GLU A 1 172 ? 8.449 -12.385 2.402 1.00 96.44 172 GLU A O 1
ATOM 1430 N N . VAL A 1 173 ? 6.859 -12.771 0.860 1.00 97.31 173 VAL A N 1
ATOM 1431 C CA . VAL A 1 173 ? 6.429 -14.072 1.403 1.00 97.31 173 VAL A CA 1
ATOM 1432 C C . VAL A 1 173 ? 6.337 -15.180 0.358 1.00 97.31 173 VAL A C 1
ATOM 1434 O O . VAL A 1 173 ? 6.066 -16.317 0.727 1.00 97.31 173 VAL A O 1
ATOM 1437 N N . ALA A 1 174 ? 6.538 -14.883 -0.926 1.00 97.69 174 ALA A N 1
ATOM 1438 C CA . ALA A 1 174 ? 6.488 -15.843 -2.030 1.00 97.69 174 ALA A CA 1
ATOM 1439 C C . ALA A 1 174 ? 7.314 -15.327 -3.228 1.00 97.69 174 ALA A C 1
ATOM 1441 O O . ALA A 1 174 ? 7.636 -14.136 -3.262 1.00 97.69 174 ALA A O 1
ATOM 1442 N N . PRO A 1 175 ? 7.662 -16.172 -4.218 1.00 97.50 175 PRO A N 1
ATOM 1443 C CA . PRO A 1 175 ? 8.368 -15.742 -5.422 1.00 97.50 175 PRO A CA 1
ATOM 1444 C C . PRO A 1 175 ? 7.592 -14.690 -6.221 1.00 97.50 175 PRO A C 1
ATOM 1446 O O . PRO A 1 175 ? 6.364 -14.644 -6.182 1.00 97.50 175 PRO A O 1
ATOM 1449 N N . TYR A 1 176 ? 8.305 -13.912 -7.037 1.00 96.88 176 TYR A N 1
ATOM 1450 C CA . TYR A 1 176 ? 7.718 -12.899 -7.926 1.00 96.88 176 TYR A CA 1
ATOM 1451 C C . TYR A 1 176 ? 6.592 -13.418 -8.821 1.00 96.88 176 TYR A C 1
ATOM 1453 O O . TYR A 1 176 ? 5.631 -12.704 -9.073 1.00 96.88 176 TYR A O 1
ATOM 1461 N N . SER A 1 177 ? 6.662 -14.675 -9.268 1.00 96.69 177 SER A N 1
ATOM 1462 C CA . SER A 1 177 ? 5.620 -15.287 -10.104 1.00 96.69 177 SER A CA 1
ATOM 1463 C C . SER A 1 177 ? 4.244 -15.353 -9.431 1.00 96.69 177 SER A C 1
ATOM 1465 O O . SER A 1 177 ? 3.241 -15.500 -10.125 1.00 96.69 177 SER A O 1
ATOM 1467 N N . ASN A 1 178 ? 4.176 -15.242 -8.100 1.00 97.50 178 ASN A N 1
ATOM 1468 C CA . ASN A 1 178 ? 2.921 -15.133 -7.363 1.00 97.50 178 ASN A CA 1
ATOM 1469 C C . ASN A 1 178 ? 2.409 -13.688 -7.210 1.00 97.50 178 ASN A C 1
ATOM 1471 O O . ASN A 1 178 ? 1.275 -13.515 -6.763 1.00 97.50 178 ASN A O 1
ATOM 1475 N N . GLY A 1 179 ? 3.199 -12.685 -7.603 1.00 97.38 179 GLY A N 1
ATOM 1476 C CA . GLY A 1 179 ? 2.855 -11.267 -7.536 1.00 97.38 179 GLY A CA 1
ATOM 1477 C C . GLY A 1 179 ? 2.694 -10.734 -6.110 1.00 97.38 179 GLY A C 1
ATOM 1478 O O . GLY A 1 179 ? 3.179 -11.323 -5.142 1.00 97.38 179 GLY A O 1
ATOM 1479 N N . ILE A 1 180 ? 1.994 -9.605 -5.994 1.00 98.19 180 ILE A N 1
ATOM 1480 C CA . ILE A 1 180 ? 1.569 -9.026 -4.714 1.00 98.19 180 ILE A CA 1
ATOM 1481 C C . ILE A 1 180 ? 0.415 -9.866 -4.152 1.00 98.19 180 ILE A C 1
ATOM 1483 O O . ILE A 1 180 ? -0.569 -10.139 -4.842 1.00 98.19 180 ILE A O 1
ATOM 1487 N N . ILE A 1 181 ? 0.525 -10.284 -2.890 1.00 98.25 181 ILE A N 1
ATOM 1488 C CA . ILE A 1 181 ? -0.416 -11.216 -2.257 1.00 98.25 181 ILE A CA 1
ATOM 1489 C C . ILE A 1 181 ? -1.249 -10.494 -1.206 1.00 98.25 181 ILE A C 1
ATOM 1491 O O . ILE A 1 181 ? -0.722 -9.885 -0.280 1.00 98.25 181 ILE A O 1
ATOM 1495 N N . HIS A 1 182 ? -2.567 -10.645 -1.310 1.00 98.25 182 HIS A N 1
ATOM 1496 C CA . HIS A 1 182 ? -3.540 -10.092 -0.372 1.00 98.25 182 HIS A CA 1
ATOM 1497 C C . HIS A 1 182 ? -4.142 -11.224 0.460 1.00 98.25 182 HIS A C 1
ATOM 1499 O O . HIS A 1 182 ? -4.748 -12.150 -0.087 1.00 98.25 182 HIS A O 1
ATOM 1505 N N . LEU A 1 183 ? -3.993 -11.167 1.786 1.00 98.44 183 LEU A N 1
ATOM 1506 C CA . LEU A 1 183 ? -4.590 -12.132 2.713 1.00 98.44 183 LEU A CA 1
ATOM 1507 C C . LEU A 1 183 ? -5.604 -11.448 3.632 1.00 98.44 183 LEU A C 1
ATOM 1509 O O . LEU A 1 183 ? -5.262 -10.584 4.438 1.00 98.44 183 LEU A O 1
ATOM 1513 N N . LYS A 1 184 ? -6.863 -11.884 3.540 1.00 98.44 184 LYS A N 1
ATOM 1514 C CA . LYS A 1 184 ? -7.961 -11.430 4.403 1.00 98.44 184 LYS A CA 1
ATOM 1515 C C . LYS A 1 184 ? -7.752 -11.894 5.840 1.00 98.44 184 LYS A C 1
ATOM 1517 O O . LYS A 1 184 ? -7.498 -13.072 6.060 1.00 9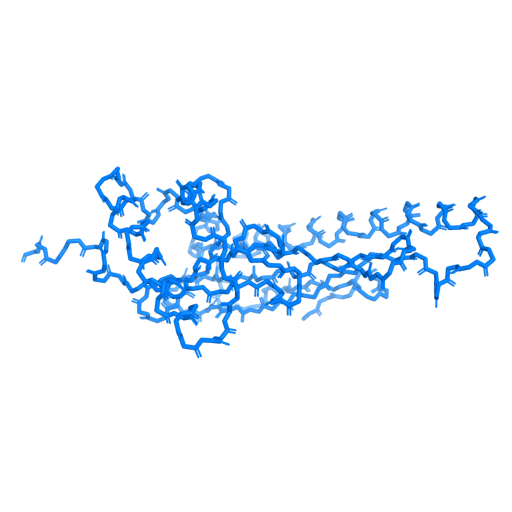8.44 184 LYS A O 1
ATOM 1522 N N . VAL A 1 185 ? -7.953 -10.999 6.800 1.00 98.44 185 VAL A N 1
ATOM 1523 C CA . VAL A 1 185 ? -7.964 -11.261 8.243 1.00 98.44 185 VAL A CA 1
ATOM 1524 C C . VAL A 1 185 ? -9.279 -10.719 8.819 1.00 98.44 185 VAL A C 1
ATOM 1526 O O . VAL A 1 185 ? -9.429 -9.503 8.962 1.00 98.44 185 VAL A O 1
ATOM 1529 N N . PRO A 1 186 ? -10.254 -11.592 9.124 1.00 98.12 186 PRO A N 1
ATOM 1530 C CA . PRO A 1 186 ? -11.529 -11.175 9.704 1.00 98.12 186 PRO A CA 1
ATOM 1531 C C . PRO A 1 186 ? -11.378 -10.521 11.086 1.00 98.12 186 PRO A C 1
ATOM 1533 O O . PRO A 1 186 ? -10.509 -10.920 11.859 1.00 98.12 186 PRO A O 1
ATOM 1536 N N . TYR A 1 187 ? -12.268 -9.591 11.450 1.00 96.06 187 TYR A N 1
ATOM 1537 C CA . TYR A 1 187 ? -12.234 -8.918 12.759 1.00 96.06 187 TYR A CA 1
ATOM 1538 C C . TYR A 1 187 ? -12.293 -9.895 13.932 1.00 96.06 187 TYR A C 1
ATOM 1540 O O . TYR A 1 187 ? -11.558 -9.720 14.894 1.00 96.06 187 TYR A O 1
ATOM 1548 N N . HIS A 1 188 ? -13.078 -10.971 13.835 1.00 95.56 188 HIS A N 1
ATOM 1549 C CA . HIS A 1 188 ? -13.188 -11.976 14.901 1.00 95.56 188 HIS A CA 1
ATOM 1550 C C . HIS A 1 188 ? -11.864 -12.710 15.207 1.00 95.56 188 HIS A C 1
ATOM 1552 O O . HIS A 1 188 ? -11.799 -13.498 16.148 1.00 95.56 188 HIS A O 1
ATOM 1558 N N . VAL A 1 189 ? -10.818 -12.528 14.390 1.00 96.62 189 VAL A N 1
ATOM 1559 C CA . VAL A 1 189 ? -9.473 -13.052 14.670 1.00 96.62 189 VAL A CA 1
ATOM 1560 C C . VAL A 1 189 ? -8.773 -12.239 15.758 1.00 96.62 189 VAL A C 1
ATOM 1562 O O . VAL A 1 189 ? -7.952 -12.801 16.475 1.00 96.62 189 VAL A O 1
ATOM 1565 N N . PHE A 1 190 ? -9.049 -10.937 15.871 1.00 92.75 190 PHE A N 1
ATOM 1566 C CA . PHE A 1 190 ? -8.269 -10.022 16.714 1.00 92.75 190 PHE A CA 1
ATOM 1567 C C . PHE A 1 190 ? -9.093 -8.946 17.435 1.00 92.75 190 PHE A C 1
ATOM 1569 O O . PHE A 1 190 ? -8.535 -8.138 18.161 1.00 92.75 190 PHE A O 1
ATOM 1576 N N . VAL A 1 191 ? -10.408 -8.913 17.264 1.00 85.88 191 VAL A N 1
ATOM 1577 C CA . VAL A 1 191 ? -11.308 -8.091 18.069 1.00 85.88 191 VAL A CA 1
ATOM 1578 C C . VAL A 1 191 ? -11.974 -9.020 19.072 1.00 85.88 191 VAL A C 1
ATOM 1580 O O . VAL A 1 191 ? -12.737 -9.904 18.683 1.00 85.88 191 VAL A O 1
ATOM 1583 N N . ASP A 1 192 ? -11.673 -8.838 20.358 1.00 68.44 192 ASP A N 1
ATOM 1584 C CA . ASP A 1 192 ? -12.351 -9.578 21.419 1.00 68.44 192 ASP A CA 1
ATOM 1585 C C . ASP A 1 192 ? -13.847 -9.235 21.407 1.00 68.44 192 ASP A C 1
ATOM 1587 O O . ASP A 1 192 ? -14.246 -8.08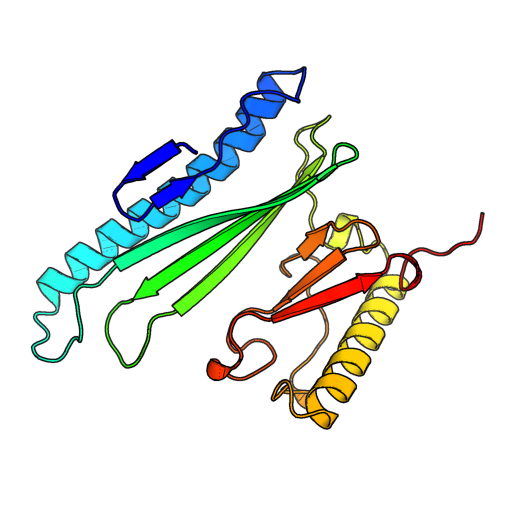4 21.581 1.00 68.44 192 ASP A O 1
ATOM 1591 N N . HIS A 1 193 ? -14.694 -10.251 21.243 1.00 55.41 193 HIS A N 1
ATOM 1592 C CA . HIS A 1 193 ? -16.150 -10.126 21.356 1.00 55.41 193 HIS A CA 1
ATOM 1593 C C . HIS A 1 193 ? -16.638 -10.038 22.814 1.00 55.41 193 HIS A C 1
ATOM 1595 O O . HIS A 1 193 ? -17.803 -10.318 23.083 1.00 55.41 193 HIS A O 1
ATOM 1601 N N . GLN A 1 194 ? -15.782 -9.666 23.770 1.00 35.91 194 GLN A N 1
ATOM 1602 C CA . GLN A 1 194 ? -16.219 -9.430 25.146 1.00 35.91 194 GLN A CA 1
ATOM 1603 C C . GLN A 1 194 ? -16.784 -8.010 25.281 1.00 35.91 194 GLN A C 1
ATOM 1605 O O . GLN A 1 194 ? -16.094 -7.086 25.710 1.00 35.91 194 GLN A O 1
ATOM 1610 N N . GLN A 1 195 ? -18.048 -7.857 24.879 1.00 33.47 195 GLN A N 1
ATOM 1611 C CA . GLN A 1 195 ? -18.977 -6.896 25.479 1.00 33.47 195 GLN A CA 1
ATOM 1612 C C . GLN A 1 195 ? -19.986 -7.657 26.332 1.00 33.47 195 GLN A C 1
ATOM 1614 O O . GLN A 1 195 ? -20.455 -8.719 25.864 1.00 33.47 195 GLN A O 1
#

Radius of gyration: 18.93 Å; Cα contacts (8 Å, |Δi|>4): 339; chains: 1; bounding box: 42×48×53 Å

Secondary structure (DSSP, 8-state):
-EEEETTEEE----SS-S-HHHHHHHHHHHHHHHHHHHHHHHHHHHHHHHH--TT-SS--EEEEEEEEEEEETTEEEEEEEEEEE-SSSS-EEEEEEEEEETTTTEEE-HHHHS-SHHHHHHHHHHHHHHHHHHHHTTS----TTT-----TTT-EEEEETTEEEEEEPTTTSS-GGG-SEEEEEEGGGTS----

InterPro domains:
  IPR021729 Domain of unknown function DUF3298 [PF11738] (112-187)
  IPR025303 Deacetylase PdaC [PF13739] (7-93)
  IPR037126 PdaC/RsiV-like superfamily [G3DSA:3.90.640.20] (109-194)

Mean predicted aligned error: 3.92 Å

Nearest PDB structures (foldseek):
  3cyg-assembly2_A  TM=7.977E-01  e=2.058E-11  Fervidobacterium nodosum Rt17-B1
  3cyg-assembly3_B  TM=7.357E-01  e=9.788E-11  Fervidobacterium nodosum Rt17-B1
  5jen-assembly1_A  TM=7.576E-01  e=5.265E-09  Bacillus subtilis subsp. subtilis str. 168
  3s5t-assembly1_A-2  TM=7.759E-01  e=1.671E-08  Bacteroides fragilis NCTC 9343
  4e72-assembly1_A  TM=6.588E-01  e=7.502E-08  Pseudomonas aeruginosa PAO1

Sequence (195 aa):
MQRLSEGITYPVIQSGIEDQQIADQINRVFRKHAEKVKKTDEEYKKQYEHDQLISAAGPYYAHTLPSVLFNKECLLSVSFVDESYTGGAHGMHHETVYNFDTRSGRRFLLKDVIRSTHEEKLVNRYLKQQMEKLKKEGRYDFFLDAFKGVDLKKSQFAFNDHGIEIIFQEYEVAPYSNGIIHLKVPYHVFVDHQQ

Solvent-accessible surface area (backbone atoms only — not comparable to full-atom values): 10905 Å² total; per-residue (Å²): 113,46,77,82,51,88,64,27,40,28,64,58,74,86,67,99,46,92,55,60,70,36,40,51,54,49,32,50,52,38,48,51,51,40,52,51,40,50,52,51,19,55,52,34,44,56,48,45,72,69,64,67,64,90,79,47,92,57,80,34,42,37,31,35,51,58,46,80,73,30,78,55,96,54,36,36,15,37,38,32,39,32,38,34,33,80,46,80,95,61,66,48,66,46,68,49,48,49,30,31,36,56,88,73,48,46,71,57,52,45,44,75,75,47,77,44,76,65,29,47,51,39,49,37,51,51,52,51,54,50,45,53,52,39,35,75,70,69,76,43,73,53,41,73,90,68,59,83,60,81,49,50,87,72,49,30,48,38,56,53,100,60,32,37,30,44,47,38,46,50,58,64,44,29,54,60,93,67,42,67,43,76,46,78,46,52,39,82,63,56,49,80,82,84,122

Organism: NCBI:txid2078